Protein AF-A0A9X1LSB3-F1 (afdb_monomer_lite)

Sequence (267 aa):
MKSGWNFDRLSVTSSRVDMPAPVASDYIDAPNDLVRGLRAWALLVQFGVGHPWRAEPLEAGISSEDAYEDANGCALVILDGFDRLANDSRVIGHLVAFLCDMEIEGAPGQWTVAAAAAKWPLEDRERWTATPCPECDCKTVRIKPPRGVKSPARFRCTTCDWERSDRDDSGLWAEIFADEVHARDIPLGDKDRTTAHDPRWMTLADAAKLAGVTGSRVHGWADQGSVRRSAEGRYWREDVQARAGALGVDRLLAAMDTEGAAVDAAA

pLDDT: mean 75.22, std 15.86, range [30.41, 95.62]

Organism: NCBI:txid2830666

Structure (mmCIF, N/CA/C/O backbone):
data_AF-A0A9X1LSB3-F1
#
_entry.id   AF-A0A9X1LSB3-F1
#
loop_
_atom_site.group_PDB
_atom_site.id
_atom_site.type_symbol
_atom_site.label_atom_id
_atom_site.label_alt_id
_atom_site.label_comp_id
_atom_site.label_asym_id
_atom_site.label_entity_id
_atom_site.label_seq_id
_atom_site.pdbx_PDB_ins_code
_atom_site.Cartn_x
_atom_site.Cartn_y
_atom_site.Cartn_z
_atom_site.occupancy
_atom_site.B_iso_or_equiv
_atom_site.auth_seq_id
_atom_site.auth_comp_id
_atom_site.auth_asym_id
_atom_site.auth_atom_id
_atom_site.pdbx_PDB_model_num
ATOM 1 N N . MET A 1 1 ? 25.347 16.285 -2.520 1.00 30.41 1 MET A N 1
ATOM 2 C CA . MET A 1 1 ? 24.438 17.385 -2.907 1.00 30.41 1 MET A CA 1
ATOM 3 C C . MET A 1 1 ? 23.056 16.790 -3.122 1.00 30.41 1 MET A C 1
ATOM 5 O O . MET A 1 1 ? 22.914 15.960 -4.004 1.00 30.41 1 MET A O 1
ATOM 9 N N . LYS A 1 2 ? 22.080 17.119 -2.267 1.00 31.30 2 LYS A N 1
ATOM 10 C CA . LYS A 1 2 ? 20.683 16.683 -2.419 1.00 31.30 2 LYS A CA 1
ATOM 11 C C . LYS A 1 2 ? 19.993 17.658 -3.374 1.00 31.30 2 LYS A C 1
ATOM 13 O O . LYS A 1 2 ? 19.752 18.795 -2.980 1.00 31.30 2 LYS A O 1
ATOM 18 N N . SER A 1 3 ? 19.720 17.260 -4.614 1.00 33.09 3 SER A N 1
ATOM 19 C CA . SER A 1 3 ? 18.882 18.061 -5.512 1.00 33.09 3 SER A CA 1
ATOM 20 C C . SER A 1 3 ? 17.418 17.872 -5.113 1.00 33.09 3 SER A C 1
ATOM 22 O O . SER A 1 3 ? 16.727 16.989 -5.611 1.00 33.09 3 SER A O 1
ATOM 24 N N . GLY A 1 4 ? 16.976 18.669 -4.141 1.00 31.92 4 GLY A N 1
ATOM 25 C CA . GLY A 1 4 ? 15.585 18.750 -3.708 1.00 31.92 4 GLY A CA 1
ATOM 26 C C . GLY A 1 4 ? 14.739 19.539 -4.701 1.00 31.92 4 GLY A C 1
ATOM 27 O O . GLY A 1 4 ? 14.325 20.653 -4.394 1.00 31.92 4 GLY A O 1
ATOM 28 N N . TRP A 1 5 ? 14.489 18.975 -5.880 1.00 33.09 5 TRP A N 1
ATOM 29 C CA . TRP A 1 5 ? 13.453 19.497 -6.763 1.00 33.09 5 TRP A CA 1
ATOM 30 C C . TRP A 1 5 ? 12.121 18.879 -6.348 1.00 33.09 5 TRP A C 1
ATOM 32 O O . TRP A 1 5 ? 11.850 17.711 -6.602 1.00 33.09 5 TRP A O 1
ATOM 42 N N . ASN A 1 6 ? 11.329 19.659 -5.618 1.00 36.00 6 ASN A N 1
ATOM 43 C CA . ASN A 1 6 ? 9.981 19.293 -5.210 1.00 36.00 6 ASN A CA 1
ATOM 44 C C . ASN A 1 6 ? 9.005 19.824 -6.274 1.00 36.00 6 ASN A C 1
ATOM 46 O O . ASN A 1 6 ? 8.549 20.965 -6.182 1.00 36.00 6 ASN A O 1
ATOM 50 N N . PHE A 1 7 ? 8.774 19.034 -7.328 1.00 38.81 7 PHE A N 1
ATOM 51 C CA . PHE A 1 7 ? 7.903 19.395 -8.457 1.00 38.81 7 PHE A CA 1
ATOM 52 C C . PHE A 1 7 ? 6.404 19.384 -8.092 1.00 38.81 7 PHE A C 1
ATOM 54 O O . PHE A 1 7 ? 5.612 20.024 -8.779 1.00 38.81 7 PHE A O 1
ATOM 61 N N . ASP A 1 8 ? 6.035 18.806 -6.939 1.00 42.66 8 ASP A N 1
ATOM 62 C CA . ASP A 1 8 ? 4.661 18.646 -6.423 1.00 42.66 8 ASP A CA 1
ATOM 63 C C . ASP A 1 8 ? 3.861 19.959 -6.247 1.00 42.66 8 ASP A C 1
ATOM 65 O O . ASP A 1 8 ? 2.664 19.935 -5.961 1.00 42.66 8 ASP A O 1
ATOM 69 N N . ARG A 1 9 ? 4.500 21.129 -6.374 1.00 39.66 9 ARG A N 1
ATOM 70 C CA . ARG A 1 9 ? 3.854 22.451 -6.244 1.00 39.66 9 ARG A CA 1
ATOM 71 C C . ARG A 1 9 ? 3.744 23.231 -7.548 1.00 39.66 9 ARG A C 1
ATOM 73 O O . ARG A 1 9 ? 3.211 24.340 -7.539 1.00 39.66 9 ARG A O 1
ATOM 80 N N . LEU A 1 10 ? 4.233 22.685 -8.656 1.00 37.06 10 LEU A N 1
ATOM 81 C CA . LEU A 1 10 ? 4.142 23.330 -9.958 1.00 37.06 10 LEU A CA 1
ATOM 82 C C . LEU A 1 10 ? 2.886 22.840 -10.679 1.00 37.06 10 LEU A C 1
ATOM 84 O O . LEU A 1 10 ? 2.935 21.991 -11.562 1.00 37.06 10 LEU A O 1
ATOM 88 N N . SER A 1 11 ? 1.733 23.405 -10.315 1.00 42.19 11 SER A N 1
ATOM 89 C CA . SER A 1 11 ? 0.583 23.382 -11.218 1.00 42.19 11 SER A CA 1
ATOM 90 C C . SER A 1 11 ? 0.894 24.313 -12.388 1.00 42.19 11 SER A C 1
ATOM 92 O O . SER A 1 11 ? 1.073 25.517 -12.177 1.00 42.19 11 SER A O 1
ATOM 94 N N . VAL A 1 12 ? 0.952 23.795 -13.613 1.00 43.38 12 VAL A N 1
ATOM 95 C CA . VAL A 1 12 ? 1.054 24.649 -14.802 1.00 43.38 12 VAL A CA 1
ATOM 96 C C . VAL A 1 12 ? -0.314 25.292 -15.027 1.00 43.38 12 VAL A C 1
ATOM 98 O O . VAL A 1 12 ? -1.206 24.713 -15.641 1.00 43.38 12 VAL A O 1
ATOM 101 N N . THR A 1 13 ? -0.511 26.484 -14.466 1.00 39.69 13 THR A N 1
ATOM 102 C CA . THR A 1 13 ? -1.707 27.293 -14.696 1.00 39.69 13 THR A CA 1
ATOM 103 C C . THR A 1 13 ? -1.549 28.061 -16.004 1.00 39.69 13 THR A C 1
ATOM 105 O O . THR A 1 13 ? -0.711 28.948 -16.146 1.00 39.69 13 THR A O 1
ATOM 108 N N . SER A 1 14 ? -2.365 27.704 -16.991 1.00 46.97 14 SER A N 1
ATOM 109 C CA . SER A 1 14 ? -2.485 28.410 -18.266 1.00 46.97 14 SER A CA 1
ATOM 110 C C . SER A 1 14 ? -3.821 29.141 -18.310 1.00 46.97 14 SER A C 1
ATOM 112 O O . SER A 1 14 ? -4.855 28.567 -17.986 1.00 46.97 14 SER A O 1
ATOM 114 N N . SER A 1 15 ? -3.816 30.402 -18.737 1.00 43.28 15 SER A N 1
ATOM 115 C CA . SER A 1 15 ? -5.014 31.232 -18.917 1.00 43.28 15 SER A CA 1
ATOM 116 C C . SER A 1 15 ? -5.676 31.077 -20.298 1.00 43.28 15 SER A C 1
ATOM 118 O O . SER A 1 15 ? -6.545 31.874 -20.652 1.00 43.28 15 SER A O 1
ATOM 120 N N . ARG A 1 16 ? -5.270 30.086 -21.107 1.00 39.06 16 ARG A N 1
ATOM 121 C CA . ARG A 1 16 ? -5.816 29.846 -22.456 1.00 39.06 16 ARG A CA 1
ATOM 122 C C . ARG A 1 16 ? -6.899 28.764 -22.444 1.00 39.06 16 ARG A C 1
ATOM 124 O O . ARG A 1 16 ? -6.675 27.686 -21.909 1.00 39.06 16 ARG A O 1
ATOM 131 N N . VAL A 1 17 ? -8.028 29.064 -23.092 1.00 43.38 17 VAL A N 1
ATOM 132 C CA . VAL A 1 17 ? -9.240 28.221 -23.174 1.00 43.38 17 VAL A CA 1
ATOM 133 C C . VAL A 1 17 ? -9.006 26.900 -23.927 1.00 43.38 17 VAL A C 1
ATOM 135 O O . VAL A 1 17 ? -9.681 25.921 -23.635 1.00 43.38 17 VAL A O 1
ATOM 138 N N . ASP A 1 18 ? -8.010 26.843 -24.817 1.00 43.00 18 ASP A N 1
ATOM 139 C CA . ASP A 1 18 ? -7.717 25.661 -25.648 1.00 43.00 18 ASP A CA 1
ATOM 140 C C . ASP A 1 18 ? -6.665 24.706 -25.049 1.00 43.00 18 ASP A C 1
ATOM 142 O O . ASP A 1 18 ? -6.210 23.784 -25.724 1.00 43.00 18 ASP A O 1
ATOM 146 N N . MET A 1 19 ? -6.222 24.926 -23.806 1.00 41.72 19 MET A N 1
ATOM 147 C CA . MET A 1 19 ? -5.258 24.034 -23.149 1.00 41.72 19 MET A CA 1
ATOM 148 C C . MET A 1 19 ? -5.973 23.003 -22.265 1.00 41.72 19 MET A C 1
ATOM 150 O O . MET A 1 19 ? -6.951 23.353 -21.599 1.00 41.72 19 MET A O 1
ATOM 154 N N . PRO A 1 20 ? -5.489 21.744 -22.221 1.00 46.34 20 PRO A N 1
ATOM 155 C CA . PRO A 1 20 ? -6.041 20.729 -21.331 1.00 46.34 20 PRO A CA 1
ATOM 156 C C . PRO A 1 20 ? -5.971 21.199 -19.872 1.00 46.34 20 PRO A C 1
ATOM 158 O O . PRO A 1 20 ? -5.086 21.974 -19.497 1.00 46.34 20 PRO A O 1
ATOM 161 N N . ALA A 1 21 ? -6.931 20.749 -19.057 1.00 40.75 21 ALA A N 1
ATOM 162 C CA . ALA A 1 21 ? -7.019 21.100 -17.641 1.00 40.75 21 ALA A CA 1
ATOM 163 C C . ALA A 1 21 ? -5.667 20.880 -16.933 1.00 40.75 21 ALA A C 1
ATOM 165 O O . ALA A 1 21 ? -4.956 19.946 -17.300 1.00 40.75 21 ALA A O 1
ATOM 166 N N . PRO A 1 22 ? -5.298 21.707 -15.935 1.00 49.56 22 PRO A N 1
ATOM 167 C CA . PRO A 1 22 ? -4.019 21.581 -15.244 1.00 49.56 22 PRO A CA 1
ATOM 168 C C . PRO A 1 22 ? -3.879 20.174 -14.654 1.00 49.56 22 PRO A C 1
ATOM 170 O O . PRO A 1 22 ? -4.568 19.812 -13.701 1.00 49.56 22 PRO A O 1
ATOM 173 N N . VAL A 1 23 ? -2.995 19.380 -15.254 1.00 50.25 23 VAL A N 1
ATOM 174 C CA . VAL A 1 23 ? -2.646 18.038 -14.794 1.00 50.25 23 VAL A CA 1
ATOM 175 C C . VAL A 1 23 ? -1.405 18.161 -13.913 1.00 50.25 23 VAL A C 1
ATOM 177 O O . VAL A 1 23 ? -0.523 18.972 -14.202 1.00 50.25 23 VAL A O 1
ATOM 180 N N . ALA A 1 24 ? -1.329 17.395 -12.821 1.00 52.94 24 ALA A N 1
ATOM 181 C CA . ALA A 1 24 ? -0.089 17.317 -12.049 1.00 52.94 24 ALA A CA 1
ATOM 182 C C . ALA A 1 24 ? 1.057 16.869 -12.975 1.00 52.94 24 ALA A C 1
ATOM 184 O O . ALA A 1 24 ? 0.861 15.951 -13.774 1.00 52.94 24 ALA A O 1
ATOM 185 N N . SER A 1 25 ? 2.222 17.520 -12.874 1.00 55.47 25 SER A N 1
ATOM 186 C CA . SER A 1 25 ? 3.394 17.278 -13.736 1.00 55.47 25 SER A CA 1
ATOM 187 C C . SER A 1 25 ? 3.762 15.799 -13.836 1.00 55.47 25 SER A C 1
ATOM 189 O O . SER A 1 25 ? 4.104 15.314 -14.904 1.00 55.47 25 SER A O 1
ATOM 191 N N . ASP A 1 26 ? 3.574 15.056 -12.752 1.00 51.25 26 ASP A N 1
ATOM 192 C CA . ASP A 1 26 ? 3.906 13.636 -12.678 1.00 51.25 26 ASP A CA 1
ATOM 193 C C . ASP A 1 26 ? 3.080 12.768 -13.649 1.00 51.25 26 ASP A C 1
ATOM 195 O O . ASP A 1 26 ? 3.565 11.751 -14.137 1.00 51.25 26 ASP A O 1
ATOM 199 N N . TYR A 1 27 ? 1.848 13.166 -13.986 1.00 53.84 27 TYR A N 1
ATOM 200 C CA . TYR A 1 27 ? 1.059 12.468 -15.012 1.00 53.84 27 TYR A CA 1
ATOM 201 C C . TYR A 1 27 ? 1.522 12.797 -16.435 1.00 53.84 27 TYR A C 1
ATOM 203 O O . TYR A 1 27 ? 1.243 12.029 -17.353 1.00 53.84 27 TYR A O 1
ATOM 211 N N . ILE A 1 28 ? 2.210 13.926 -16.622 1.00 61.19 28 ILE A N 1
ATOM 212 C CA . ILE A 1 28 ? 2.826 14.309 -17.899 1.00 61.19 28 ILE A CA 1
ATOM 213 C C . ILE A 1 28 ? 4.088 13.466 -18.131 1.00 61.19 28 ILE A C 1
ATOM 215 O O . ILE A 1 28 ? 4.360 13.078 -19.265 1.00 61.19 28 ILE A O 1
ATOM 219 N N . ASP A 1 29 ? 4.799 13.115 -17.058 1.00 67.50 29 ASP A N 1
ATOM 220 C CA . ASP A 1 29 ? 6.021 12.307 -17.118 1.00 67.50 29 ASP A CA 1
ATOM 221 C C . ASP A 1 29 ? 5.754 10.790 -17.131 1.00 67.50 29 ASP A C 1
ATOM 223 O O . ASP A 1 29 ? 6.588 10.022 -17.611 1.00 67.50 29 ASP A O 1
ATOM 227 N N . ALA A 1 30 ? 4.576 10.333 -16.692 1.00 67.19 30 ALA A N 1
ATOM 228 C CA . ALA A 1 30 ? 4.241 8.905 -16.646 1.00 67.19 30 ALA A CA 1
ATOM 229 C C . ALA A 1 30 ? 4.364 8.171 -18.005 1.00 67.19 30 ALA A C 1
ATOM 231 O O . ALA A 1 30 ? 4.930 7.076 -18.033 1.00 67.19 30 ALA A O 1
ATOM 232 N N . PRO A 1 31 ? 3.910 8.724 -19.150 1.00 70.81 31 PRO A N 1
ATOM 233 C CA . PRO A 1 31 ? 4.149 8.110 -20.459 1.00 70.81 31 PRO A CA 1
ATOM 234 C C . PRO A 1 31 ? 5.639 8.006 -20.806 1.00 70.81 31 PRO A C 1
ATOM 236 O O . PRO A 1 31 ? 6.075 6.995 -21.353 1.00 70.81 31 PRO A O 1
ATOM 239 N N . ASN A 1 32 ? 6.429 9.023 -20.453 1.00 80.00 32 ASN A N 1
ATOM 240 C CA . ASN A 1 32 ? 7.872 9.025 -20.666 1.00 80.00 32 ASN A CA 1
ATOM 241 C C . ASN A 1 32 ? 8.560 7.927 -19.839 1.00 80.00 32 ASN A C 1
ATOM 243 O O . ASN A 1 32 ? 9.377 7.177 -20.372 1.00 80.00 32 ASN A O 1
ATOM 247 N N . ASP A 1 33 ? 8.179 7.771 -18.572 1.00 76.00 33 ASP A N 1
ATOM 248 C CA . ASP A 1 33 ? 8.704 6.717 -17.702 1.00 76.00 33 ASP A CA 1
ATOM 249 C C . ASP A 1 33 ? 8.314 5.311 -18.178 1.00 76.00 33 ASP A C 1
ATOM 251 O O . ASP A 1 33 ? 9.149 4.401 -18.154 1.00 76.00 33 ASP A O 1
ATOM 255 N N . LEU A 1 34 ? 7.085 5.129 -18.675 1.00 77.38 34 LEU A N 1
ATOM 256 C CA . LEU A 1 34 ? 6.635 3.860 -19.256 1.00 77.38 34 LEU A CA 1
ATOM 257 C C . LEU A 1 34 ? 7.461 3.476 -20.485 1.00 77.38 34 LEU A C 1
ATOM 259 O O . LEU A 1 34 ? 7.970 2.356 -20.551 1.00 77.38 34 LEU A O 1
ATOM 263 N N . VAL A 1 35 ? 7.636 4.394 -21.441 1.00 84.88 35 VAL A N 1
ATOM 264 C CA . VAL A 1 35 ? 8.435 4.115 -22.643 1.00 84.88 35 VAL A CA 1
ATOM 265 C C . VAL A 1 35 ? 9.899 3.894 -22.286 1.00 84.88 35 VAL A C 1
ATOM 267 O O . VAL A 1 35 ? 10.522 2.959 -22.782 1.00 84.88 35 VAL A O 1
ATOM 270 N N . ARG A 1 36 ? 10.447 4.678 -21.358 1.00 82.81 36 ARG A N 1
ATOM 271 C CA . ARG A 1 36 ? 11.810 4.483 -20.857 1.00 82.81 36 ARG A CA 1
ATOM 272 C C . ARG A 1 36 ? 11.989 3.113 -20.194 1.00 82.81 36 ARG A C 1
ATOM 274 O O . ARG A 1 36 ? 13.022 2.476 -20.392 1.00 82.81 36 ARG A O 1
ATOM 281 N N . GLY A 1 37 ? 10.987 2.640 -19.452 1.00 81.62 37 GLY A N 1
ATOM 282 C CA . GLY A 1 37 ? 10.939 1.287 -18.894 1.00 81.62 37 GLY A CA 1
ATOM 283 C C . GLY A 1 37 ? 10.919 0.208 -19.978 1.00 81.62 37 GLY A C 1
ATOM 284 O O . GLY A 1 37 ? 11.753 -0.698 -19.953 1.00 81.62 37 GLY A O 1
ATOM 285 N N . LEU A 1 38 ? 10.037 0.342 -20.975 1.00 87.25 38 LEU A N 1
ATOM 286 C CA . LEU A 1 38 ? 9.957 -0.579 -22.115 1.00 87.25 38 LEU A CA 1
ATOM 287 C C . LEU A 1 38 ? 11.265 -0.625 -22.913 1.00 87.25 38 LEU A C 1
ATOM 289 O O . LEU A 1 38 ? 11.742 -1.713 -23.233 1.00 87.25 38 LEU A O 1
ATOM 293 N N . ARG A 1 39 ? 11.889 0.529 -23.174 1.00 88.69 39 ARG A N 1
ATOM 294 C CA . ARG A 1 39 ? 13.206 0.616 -23.818 1.00 88.69 39 ARG A CA 1
ATOM 295 C C . ARG A 1 39 ? 14.269 -0.098 -22.989 1.00 88.69 39 ARG A C 1
ATOM 297 O O . ARG A 1 39 ? 15.014 -0.908 -23.529 1.00 88.69 39 ARG A O 1
ATOM 304 N N . ALA A 1 40 ? 14.328 0.148 -21.679 1.00 83.75 40 ALA A N 1
ATOM 305 C CA . ALA A 1 40 ? 15.290 -0.518 -20.800 1.00 83.75 40 ALA A CA 1
ATOM 306 C C . ALA A 1 40 ? 15.129 -2.049 -20.830 1.00 83.75 40 ALA A C 1
ATOM 308 O O . ALA A 1 40 ? 16.120 -2.778 -20.886 1.00 83.75 40 ALA A O 1
ATOM 309 N N . TRP A 1 41 ? 13.887 -2.540 -20.844 1.00 87.00 41 TRP A N 1
ATOM 310 C CA . TRP A 1 41 ? 13.582 -3.968 -20.938 1.00 87.00 41 TRP A CA 1
ATOM 311 C C . TRP A 1 41 ? 13.953 -4.551 -22.301 1.00 87.00 41 TRP A C 1
ATOM 313 O O . TRP A 1 41 ? 14.585 -5.603 -22.354 1.00 87.00 41 TRP A O 1
ATOM 323 N N . ALA A 1 42 ? 13.624 -3.865 -23.396 1.00 89.75 42 ALA A N 1
ATOM 324 C CA . ALA A 1 42 ? 14.001 -4.286 -24.743 1.00 89.75 42 ALA A CA 1
ATOM 325 C C . ALA A 1 42 ? 15.529 -4.376 -24.898 1.00 89.75 42 ALA A C 1
ATOM 327 O O . ALA A 1 42 ? 16.043 -5.376 -25.396 1.00 89.75 42 ALA A O 1
ATOM 328 N N . LEU A 1 43 ? 16.266 -3.386 -24.381 1.00 88.12 43 LEU A N 1
ATOM 329 C CA . LEU A 1 43 ? 17.731 -3.394 -24.359 1.00 88.12 43 LEU A CA 1
ATOM 330 C C . LEU A 1 43 ? 18.280 -4.560 -23.527 1.00 88.12 43 LEU A C 1
ATOM 332 O O . LEU A 1 43 ? 19.215 -5.233 -23.960 1.00 88.12 43 LEU A O 1
ATOM 336 N N . LEU A 1 44 ? 17.683 -4.853 -22.368 1.00 86.25 44 LEU A N 1
ATOM 337 C CA . LEU A 1 44 ? 18.060 -6.011 -21.554 1.00 86.25 44 LEU A CA 1
ATOM 338 C C . LEU A 1 44 ? 17.811 -7.336 -22.293 1.00 86.25 44 LEU A C 1
ATOM 340 O O . LEU A 1 44 ? 18.657 -8.228 -22.248 1.00 86.25 44 LEU A O 1
ATOM 344 N N . VAL A 1 45 ? 16.679 -7.477 -22.983 1.00 87.88 45 VAL A N 1
ATOM 345 C CA . VAL A 1 45 ? 16.350 -8.674 -23.777 1.00 87.88 45 VAL A CA 1
ATOM 346 C C . VAL A 1 45 ? 17.353 -8.859 -24.917 1.00 87.88 45 VAL A C 1
ATOM 348 O O . VAL A 1 45 ? 17.873 -9.960 -25.123 1.00 87.88 45 VAL A O 1
ATOM 351 N N . GLN A 1 46 ? 17.661 -7.775 -25.627 1.00 87.81 46 GLN A N 1
ATOM 352 C CA . GLN A 1 46 ? 18.514 -7.796 -26.809 1.00 87.81 46 GLN A CA 1
ATOM 353 C C . GLN A 1 46 ? 19.999 -7.982 -26.461 1.00 87.81 46 GLN A C 1
ATOM 355 O O . GLN A 1 46 ? 20.687 -8.780 -27.098 1.00 87.81 46 GLN A O 1
ATOM 360 N N . PHE A 1 47 ? 20.493 -7.287 -25.433 1.00 86.19 47 PHE A N 1
ATOM 361 C CA . PHE A 1 47 ? 21.924 -7.205 -25.111 1.00 86.19 47 PHE A CA 1
ATOM 362 C C . PHE A 1 47 ? 22.326 -7.943 -23.823 1.00 86.19 47 PHE A C 1
ATOM 364 O O . PHE A 1 47 ? 23.510 -8.204 -23.606 1.00 86.19 47 PHE A O 1
ATOM 371 N N . GLY A 1 48 ? 21.365 -8.353 -22.993 1.00 83.25 48 GLY A N 1
ATOM 372 C CA . GLY A 1 48 ? 21.592 -9.109 -21.760 1.00 83.25 48 GLY A CA 1
ATOM 373 C C . GLY A 1 48 ? 21.940 -8.256 -20.533 1.00 83.25 48 GLY A C 1
ATOM 374 O O . GLY A 1 48 ? 22.043 -7.035 -20.585 1.00 83.25 48 GLY A O 1
ATOM 375 N N . VAL A 1 49 ? 22.147 -8.943 -19.404 1.00 76.25 49 VAL A N 1
ATOM 376 C CA . VAL A 1 49 ? 22.285 -8.395 -18.033 1.00 76.25 49 VAL A CA 1
ATOM 377 C C . VAL A 1 49 ? 23.441 -7.393 -17.840 1.00 76.25 49 VAL A C 1
ATOM 379 O O . VAL A 1 49 ? 23.451 -6.637 -16.875 1.00 76.25 49 VAL A O 1
ATOM 382 N N . GLY A 1 50 ? 24.411 -7.354 -18.756 1.00 73.31 50 GLY A N 1
ATOM 383 C CA . GLY A 1 50 ? 25.521 -6.394 -18.715 1.00 73.31 50 GLY A CA 1
ATOM 384 C C . GLY A 1 50 ? 25.190 -5.012 -19.286 1.00 73.31 50 GLY A C 1
ATOM 385 O O . GLY A 1 50 ? 26.020 -4.108 -19.186 1.00 73.31 50 GLY A O 1
ATOM 386 N N . HIS A 1 51 ? 24.019 -4.838 -19.904 1.00 75.50 51 HIS A N 1
ATOM 387 C CA . HIS A 1 51 ? 23.616 -3.555 -20.463 1.00 75.50 51 HIS A CA 1
ATOM 388 C C . HIS A 1 51 ? 23.158 -2.604 -19.343 1.00 75.50 51 HIS A C 1
ATOM 390 O O . HIS A 1 51 ? 22.348 -3.000 -18.503 1.00 75.50 51 HIS A O 1
ATOM 396 N N . PRO A 1 52 ? 23.633 -1.345 -19.304 1.00 68.12 52 PRO A N 1
ATOM 397 C CA . PRO A 1 52 ? 23.173 -0.390 -18.307 1.00 68.12 52 PRO A CA 1
ATOM 398 C C . PRO A 1 52 ? 21.666 -0.144 -18.445 1.00 68.12 52 PRO A C 1
ATOM 400 O O . PRO A 1 52 ? 21.147 -0.001 -19.550 1.00 68.12 52 PRO A O 1
ATOM 403 N N . TRP A 1 53 ? 20.978 0.006 -17.314 1.00 68.88 53 TRP A N 1
ATOM 404 C CA . TRP A 1 53 ? 19.544 0.328 -17.242 1.00 68.88 53 TRP A CA 1
ATOM 405 C C . TRP A 1 53 ? 19.164 1.696 -17.833 1.00 68.88 53 TRP A C 1
ATOM 407 O O . TRP A 1 53 ? 17.989 2.055 -17.887 1.00 68.88 53 TRP A O 1
ATOM 417 N N . ARG A 1 54 ? 20.149 2.480 -18.286 1.00 69.69 54 ARG A N 1
ATOM 418 C CA . ARG A 1 54 ? 19.935 3.802 -18.869 1.00 69.69 54 ARG A CA 1
ATOM 419 C C . ARG A 1 54 ? 19.358 3.678 -20.273 1.00 69.69 54 ARG A C 1
ATOM 421 O O . ARG A 1 54 ? 20.098 3.596 -21.247 1.00 69.69 54 ARG A O 1
ATOM 428 N N . ALA A 1 55 ? 18.035 3.721 -20.348 1.00 78.00 55 ALA A N 1
ATOM 429 C CA . ALA A 1 55 ? 17.337 4.089 -21.566 1.00 78.00 55 ALA A CA 1
ATOM 430 C C . ALA A 1 55 ? 17.132 5.608 -21.598 1.00 78.00 55 ALA A C 1
ATOM 432 O O . ALA A 1 55 ? 16.828 6.227 -20.567 1.00 78.00 55 ALA A O 1
ATOM 433 N N . GLU A 1 56 ? 17.313 6.190 -22.779 1.00 81.56 56 GLU A N 1
ATOM 434 C CA . GLU A 1 56 ? 16.992 7.592 -23.028 1.00 81.56 56 GLU A CA 1
ATOM 435 C C . GLU A 1 56 ? 15.475 7.809 -22.897 1.00 81.56 56 GLU A C 1
ATOM 437 O O . GLU A 1 56 ? 14.696 6.908 -23.244 1.00 81.56 56 GLU A O 1
ATOM 442 N N . PRO A 1 57 ? 15.037 8.971 -22.389 1.00 80.00 57 PRO A N 1
ATOM 443 C CA . PRO A 1 57 ? 13.627 9.340 -22.366 1.00 80.00 57 PRO A CA 1
ATOM 444 C C . PRO A 1 57 ? 13.081 9.575 -23.785 1.00 80.00 57 PRO A C 1
ATOM 446 O O . PRO A 1 57 ? 13.824 9.627 -24.771 1.00 80.00 57 PRO A O 1
ATOM 449 N N . LEU A 1 58 ? 11.762 9.719 -23.888 1.00 83.56 58 LEU A N 1
ATOM 450 C CA . LEU A 1 58 ? 11.111 10.261 -25.075 1.00 83.56 58 LEU A CA 1
ATOM 451 C C . LEU A 1 58 ? 11.651 11.663 -25.388 1.00 83.56 58 LEU A C 1
ATOM 453 O O . LEU A 1 58 ? 11.952 12.449 -24.486 1.00 83.56 58 LEU A O 1
ATOM 457 N N . GLU A 1 59 ? 11.763 11.980 -26.676 1.00 85.56 59 GLU A N 1
ATOM 458 C CA . GLU A 1 59 ? 12.174 13.311 -27.111 1.00 85.56 59 GLU A CA 1
ATOM 459 C C . GLU A 1 59 ? 11.103 14.350 -26.746 1.00 85.56 59 GLU A C 1
ATOM 461 O O . GLU A 1 59 ? 9.898 14.111 -26.865 1.00 85.56 59 GLU A O 1
ATOM 466 N N . ALA A 1 60 ? 11.535 15.525 -26.286 1.00 80.88 60 ALA A N 1
ATOM 467 C CA . ALA A 1 60 ? 10.614 16.597 -25.940 1.00 80.88 60 ALA A CA 1
ATOM 468 C C . ALA A 1 60 ? 9.849 17.071 -27.188 1.00 80.88 60 ALA A C 1
ATOM 470 O O . ALA A 1 60 ? 10.451 17.523 -28.157 1.00 80.88 60 ALA A O 1
ATOM 471 N N . GLY A 1 61 ? 8.515 17.010 -27.141 1.00 82.56 61 GLY A N 1
ATOM 472 C CA . GLY A 1 61 ? 7.663 17.376 -28.276 1.00 82.56 61 GLY A CA 1
ATOM 473 C C . GLY A 1 61 ? 7.469 16.266 -29.312 1.00 82.56 61 GLY A C 1
ATOM 474 O O . GLY A 1 61 ? 6.940 16.555 -30.384 1.00 82.56 61 GLY A O 1
ATOM 475 N N . ILE A 1 62 ? 7.860 15.024 -28.998 1.00 86.25 62 ILE A N 1
ATOM 476 C CA . ILE A 1 62 ? 7.558 13.860 -29.836 1.00 86.25 62 ILE A CA 1
ATOM 477 C C . ILE A 1 62 ? 6.051 13.750 -30.107 1.00 86.25 62 ILE A C 1
ATOM 479 O O . ILE A 1 62 ? 5.220 14.043 -29.239 1.00 86.25 62 ILE A O 1
ATOM 483 N N . SER A 1 63 ? 5.690 13.335 -31.322 1.00 86.44 63 SER A N 1
ATOM 484 C CA . SER A 1 63 ? 4.291 13.101 -31.661 1.00 86.44 63 SER A CA 1
ATOM 485 C C . SER A 1 63 ? 3.756 11.860 -30.934 1.00 86.44 63 SER A C 1
ATOM 487 O O . SER A 1 63 ? 4.507 10.961 -30.551 1.00 86.44 63 SER A O 1
ATOM 489 N N . SER A 1 64 ? 2.438 11.785 -30.736 1.00 80.00 64 SER A N 1
ATOM 490 C CA . SER A 1 64 ? 1.820 10.595 -30.133 1.00 80.00 64 SER A CA 1
ATOM 491 C C . SER A 1 64 ? 1.986 9.340 -30.996 1.00 80.00 64 SER A C 1
ATOM 493 O O . SER A 1 64 ? 2.017 8.242 -30.450 1.00 80.00 64 SER A O 1
ATOM 495 N N . GLU A 1 65 ? 2.088 9.503 -32.317 1.00 86.31 65 GLU A N 1
ATOM 496 C CA . GLU A 1 65 ? 2.314 8.410 -33.266 1.00 86.31 65 GLU A CA 1
ATOM 497 C C . GLU A 1 65 ? 3.733 7.856 -33.119 1.00 86.31 65 GLU A C 1
ATOM 499 O O . GLU A 1 65 ? 3.889 6.671 -32.845 1.00 86.31 65 GLU A O 1
ATOM 504 N N . ASP A 1 66 ? 4.752 8.718 -33.145 1.00 88.12 66 ASP A N 1
ATOM 505 C CA . ASP A 1 66 ? 6.151 8.297 -32.984 1.00 88.12 66 ASP A CA 1
ATOM 506 C C . ASP A 1 66 ? 6.403 7.681 -31.596 1.00 88.12 66 ASP A C 1
ATOM 508 O O . ASP A 1 66 ? 7.101 6.676 -31.460 1.00 88.12 66 ASP A O 1
ATOM 512 N N . ALA A 1 67 ? 5.799 8.251 -30.545 1.00 84.81 67 ALA A N 1
ATOM 513 C CA . ALA A 1 67 ? 5.882 7.690 -29.197 1.00 84.81 67 ALA A CA 1
ATOM 514 C C . ALA A 1 67 ? 5.230 6.299 -29.113 1.00 84.81 67 ALA A C 1
ATOM 516 O O . ALA A 1 67 ? 5.733 5.421 -28.408 1.00 84.81 67 ALA A O 1
ATOM 517 N N . TYR A 1 68 ? 4.121 6.086 -29.832 1.00 86.38 68 TYR A N 1
ATOM 518 C CA . TYR A 1 68 ? 3.489 4.775 -29.942 1.00 86.38 68 TYR A CA 1
ATOM 519 C C . TYR A 1 68 ? 4.367 3.790 -30.719 1.00 86.38 68 TYR A C 1
ATOM 521 O O . TYR A 1 68 ? 4.547 2.666 -30.257 1.00 86.38 68 TYR A O 1
ATOM 529 N N . GLU A 1 69 ? 4.924 4.189 -31.864 1.00 92.69 69 GLU A N 1
ATOM 530 C CA . GLU A 1 69 ? 5.790 3.329 -32.677 1.00 92.69 69 GLU A CA 1
ATOM 531 C C . GLU A 1 69 ? 7.018 2.860 -31.897 1.00 92.69 69 GLU A C 1
ATOM 533 O O . GLU A 1 69 ? 7.354 1.676 -31.923 1.00 92.69 69 GLU A O 1
ATOM 538 N N . ASP A 1 70 ? 7.638 3.759 -31.139 1.00 89.88 70 ASP A N 1
ATOM 539 C CA . ASP A 1 70 ? 8.785 3.445 -30.295 1.00 89.88 70 ASP A CA 1
ATOM 540 C C . ASP A 1 70 ? 8.420 2.499 -29.136 1.00 89.88 70 ASP A C 1
ATOM 542 O O . ASP A 1 70 ? 9.075 1.470 -28.926 1.00 89.88 70 ASP A O 1
ATOM 546 N N . ALA A 1 71 ? 7.318 2.774 -28.430 1.00 88.12 71 ALA A N 1
ATOM 547 C CA . ALA A 1 71 ? 6.812 1.887 -27.383 1.00 88.12 71 ALA A CA 1
ATOM 548 C C . ALA A 1 71 ? 6.466 0.492 -27.933 1.00 88.12 71 ALA A C 1
ATOM 550 O O . ALA A 1 71 ? 6.814 -0.530 -27.332 1.00 88.12 71 ALA A O 1
ATOM 551 N N . ASN A 1 72 ? 5.805 0.443 -29.091 1.00 92.38 72 ASN A N 1
ATOM 552 C CA . ASN A 1 72 ? 5.421 -0.789 -29.765 1.00 92.38 72 ASN A CA 1
ATOM 553 C C . ASN A 1 72 ? 6.650 -1.563 -30.262 1.00 92.38 72 ASN A C 1
ATOM 555 O O . ASN A 1 72 ? 6.718 -2.775 -30.078 1.00 92.38 72 ASN A O 1
ATOM 559 N N . GLY A 1 73 ? 7.657 -0.883 -30.814 1.00 93.56 73 GLY A N 1
ATOM 560 C CA . GLY A 1 73 ? 8.927 -1.492 -31.211 1.00 93.56 73 GLY A CA 1
ATOM 561 C C . GLY A 1 73 ? 9.632 -2.167 -30.034 1.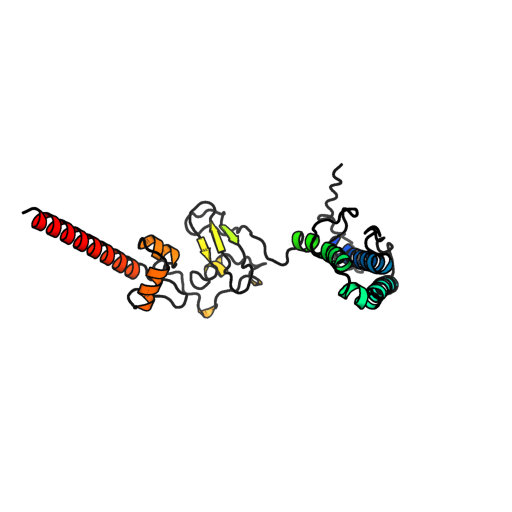00 93.56 73 GLY A C 1
ATOM 562 O O . GLY A 1 73 ? 10.050 -3.322 -30.138 1.00 93.56 73 GLY A O 1
ATOM 563 N N . CYS A 1 74 ? 9.675 -1.500 -28.878 1.00 92.00 74 CYS A N 1
ATOM 564 C CA . CYS A 1 74 ? 10.206 -2.090 -27.649 1.00 92.00 74 CYS A CA 1
ATOM 565 C C . CYS A 1 74 ? 9.398 -3.318 -27.205 1.00 92.00 74 CYS A C 1
ATOM 567 O O . CYS A 1 74 ? 9.976 -4.350 -26.860 1.00 92.00 74 CYS A O 1
ATOM 569 N N . ALA A 1 75 ? 8.065 -3.236 -27.247 1.00 91.44 75 ALA A N 1
ATOM 570 C CA . ALA A 1 75 ? 7.192 -4.354 -26.902 1.00 91.44 75 ALA A CA 1
ATOM 571 C C . ALA A 1 75 ? 7.410 -5.565 -27.824 1.00 91.44 75 ALA A C 1
ATOM 573 O O . ALA A 1 75 ? 7.485 -6.692 -27.338 1.00 91.44 75 ALA A O 1
ATOM 574 N N . LEU A 1 76 ? 7.577 -5.345 -29.131 1.00 95.62 76 LEU A N 1
ATOM 575 C CA . LEU A 1 76 ? 7.856 -6.411 -30.095 1.00 95.62 76 LEU A CA 1
ATOM 576 C C . LEU A 1 76 ? 9.182 -7.121 -29.801 1.00 95.62 76 LEU A C 1
ATOM 578 O O . LEU A 1 76 ? 9.212 -8.346 -29.838 1.00 95.62 76 LEU A O 1
ATOM 582 N N . VAL A 1 77 ? 10.246 -6.394 -29.439 1.00 92.88 77 VAL A N 1
ATOM 583 C CA . VAL A 1 77 ? 11.530 -7.004 -29.032 1.00 92.88 77 VAL A CA 1
ATOM 584 C C . VAL A 1 77 ? 11.359 -7.886 -27.794 1.00 92.88 77 VAL A C 1
ATOM 586 O O . VAL A 1 77 ? 11.897 -8.991 -27.733 1.00 92.88 77 VAL A O 1
ATOM 589 N N . ILE A 1 78 ? 10.596 -7.417 -26.804 1.00 90.00 78 ILE A N 1
ATOM 590 C CA . ILE A 1 78 ? 10.335 -8.175 -25.573 1.00 90.00 78 ILE A CA 1
ATOM 591 C C . ILE A 1 78 ? 9.533 -9.448 -25.879 1.00 90.00 78 ILE A C 1
ATOM 593 O O . ILE A 1 78 ? 9.852 -10.511 -25.347 1.00 90.00 78 ILE A O 1
ATOM 597 N N . LEU A 1 79 ? 8.513 -9.346 -26.736 1.00 93.31 79 LEU A N 1
ATOM 598 C CA . LEU A 1 79 ? 7.671 -10.475 -27.137 1.00 93.31 79 LEU A CA 1
ATOM 599 C C . LEU A 1 79 ? 8.431 -11.494 -27.994 1.00 93.31 79 LEU A C 1
ATOM 601 O O . LEU A 1 79 ? 8.281 -12.691 -27.771 1.00 93.31 79 LEU A O 1
ATOM 605 N N . ASP A 1 80 ? 9.278 -11.047 -28.920 1.00 94.56 80 ASP A N 1
ATOM 606 C CA . ASP A 1 80 ? 10.142 -11.930 -29.718 1.00 94.56 80 ASP A CA 1
ATOM 607 C C . ASP A 1 80 ? 11.157 -12.670 -28.827 1.00 94.56 80 ASP A C 1
ATOM 609 O O . ASP A 1 80 ? 11.429 -13.857 -28.999 1.00 94.56 80 ASP A O 1
ATOM 613 N N . GLY A 1 81 ? 11.648 -12.000 -27.781 1.00 88.69 81 GLY A N 1
ATOM 614 C CA . GLY A 1 81 ? 12.509 -12.593 -26.761 1.00 88.69 81 GLY A CA 1
ATOM 615 C C . GLY A 1 81 ? 11.789 -13.429 -25.698 1.00 88.69 81 GLY A C 1
ATOM 616 O O . GLY A 1 81 ? 12.456 -13.911 -24.777 1.00 88.69 81 GLY A O 1
ATOM 617 N N . PHE A 1 82 ? 10.466 -13.611 -25.777 1.00 88.06 82 PHE A N 1
ATOM 618 C CA . PHE A 1 82 ? 9.670 -14.191 -24.691 1.00 88.06 82 PHE A CA 1
ATOM 619 C C . PHE A 1 82 ? 10.119 -15.602 -24.297 1.00 88.06 82 PHE A C 1
ATOM 621 O O . PHE A 1 82 ? 10.269 -15.882 -23.109 1.00 88.06 82 PHE A O 1
ATOM 628 N N . ASP A 1 83 ? 10.411 -16.472 -25.265 1.00 88.06 83 ASP A N 1
ATOM 629 C CA . ASP A 1 83 ? 10.865 -17.838 -24.975 1.00 88.06 83 ASP A CA 1
ATOM 630 C C . ASP A 1 83 ? 12.194 -17.846 -24.214 1.00 88.06 83 ASP A C 1
ATOM 632 O O . ASP A 1 83 ? 12.398 -18.648 -23.299 1.00 88.06 83 ASP A O 1
ATOM 636 N N . ARG A 1 84 ? 13.099 -16.918 -24.538 1.00 84.00 84 ARG A N 1
ATOM 637 C CA . ARG A 1 84 ? 14.350 -16.746 -23.796 1.00 84.00 84 ARG A CA 1
ATOM 638 C C . ARG A 1 84 ? 14.075 -16.236 -22.388 1.00 84.00 84 ARG A C 1
ATOM 640 O O . ARG A 1 84 ? 14.657 -16.763 -21.448 1.00 84.00 84 ARG A O 1
ATOM 647 N N . LEU A 1 85 ? 13.197 -15.243 -22.242 1.00 84.69 85 LEU A N 1
ATOM 648 C CA . LEU A 1 85 ? 12.807 -14.713 -20.937 1.00 84.69 85 LEU A CA 1
ATOM 649 C C . LEU A 1 85 ? 12.244 -15.820 -20.051 1.00 84.69 85 LEU A C 1
ATOM 651 O O . LEU A 1 85 ? 12.767 -16.047 -18.968 1.00 84.69 85 LEU A O 1
ATOM 655 N N . ALA A 1 86 ? 11.251 -16.561 -20.542 1.00 85.81 86 ALA A N 1
ATOM 656 C CA . ALA A 1 86 ? 10.581 -17.626 -19.805 1.00 85.81 86 ALA A CA 1
ATOM 657 C C . ALA A 1 86 ? 11.543 -18.715 -19.295 1.00 85.81 86 ALA A C 1
ATOM 659 O O . ALA A 1 86 ? 11.276 -19.335 -18.265 1.00 85.81 86 ALA A O 1
ATOM 660 N N . ASN A 1 87 ? 12.662 -18.931 -19.993 1.00 87.88 87 ASN A N 1
ATOM 661 C CA . ASN A 1 87 ? 13.634 -19.977 -19.679 1.00 87.88 87 ASN A CA 1
ATOM 662 C C . ASN A 1 87 ? 14.948 -19.462 -19.054 1.00 87.88 87 ASN A C 1
ATOM 664 O O . ASN A 1 87 ? 15.790 -20.276 -18.672 1.00 87.88 87 ASN A O 1
ATOM 668 N N . ASP A 1 88 ? 15.139 -18.147 -18.907 1.00 86.50 88 ASP A N 1
ATOM 669 C CA . ASP A 1 88 ? 16.330 -17.543 -18.298 1.00 86.50 88 ASP A CA 1
ATOM 670 C C . ASP A 1 88 ? 15.971 -16.840 -16.982 1.00 86.50 88 ASP A C 1
ATOM 672 O O . ASP A 1 88 ? 15.584 -15.668 -16.928 1.00 86.50 88 ASP A O 1
ATOM 676 N N . SER A 1 89 ? 16.142 -17.575 -15.880 1.00 85.44 89 SER A N 1
ATOM 677 C CA . SER A 1 89 ? 15.835 -17.091 -14.531 1.00 85.44 89 SER A CA 1
ATOM 678 C C . SER A 1 89 ? 16.659 -15.873 -14.116 1.00 85.44 89 SER A C 1
ATOM 680 O O . SER A 1 89 ? 16.202 -15.095 -13.277 1.00 85.44 89 SER A O 1
ATOM 682 N N . ARG A 1 90 ? 17.849 -15.666 -14.700 1.00 85.00 90 ARG A N 1
ATOM 683 C CA . ARG A 1 90 ? 18.657 -14.475 -14.419 1.00 85.00 90 ARG A CA 1
ATOM 684 C C . ARG A 1 90 ? 18.030 -13.259 -15.077 1.00 85.00 90 ARG A C 1
ATOM 686 O O . ARG A 1 90 ? 17.840 -12.252 -14.404 1.00 85.00 90 ARG A O 1
ATOM 693 N N . VAL A 1 91 ? 17.664 -13.355 -16.353 1.00 81.38 91 VAL A N 1
ATOM 694 C CA . VAL A 1 91 ? 17.032 -12.233 -17.064 1.00 81.38 91 VAL A CA 1
ATOM 695 C C . VAL A 1 91 ? 15.673 -11.893 -16.447 1.00 81.38 91 VAL A C 1
ATOM 697 O O . VAL A 1 91 ? 15.403 -10.716 -16.215 1.00 81.38 91 VAL A O 1
ATOM 700 N N . ILE A 1 92 ? 14.868 -12.896 -16.069 1.00 83.38 92 ILE A N 1
ATOM 701 C CA . ILE A 1 92 ? 13.635 -12.664 -15.295 1.00 83.38 92 ILE A CA 1
ATOM 702 C C . ILE A 1 92 ? 13.936 -11.961 -13.973 1.00 83.38 92 ILE A C 1
ATOM 704 O O . ILE A 1 92 ? 13.257 -10.994 -13.648 1.00 83.38 92 ILE A O 1
ATOM 708 N N . GLY A 1 93 ? 14.946 -12.402 -13.217 1.00 83.88 93 GLY A N 1
ATOM 709 C CA . GLY A 1 93 ? 15.318 -11.759 -11.954 1.00 83.88 93 GLY A CA 1
ATOM 710 C C . GLY A 1 93 ? 15.638 -10.272 -12.125 1.00 83.88 93 GLY A C 1
ATOM 711 O O . GLY A 1 93 ? 15.177 -9.446 -11.342 1.00 83.88 93 GLY A O 1
ATOM 712 N N . HIS A 1 94 ? 16.346 -9.921 -13.200 1.00 81.56 94 HIS A N 1
ATOM 713 C CA . HIS A 1 94 ? 16.633 -8.528 -13.540 1.00 81.56 94 HIS A CA 1
ATOM 714 C C . HIS A 1 94 ? 15.379 -7.738 -13.943 1.00 81.56 94 HIS A C 1
ATOM 716 O O . HIS A 1 94 ? 15.233 -6.593 -13.528 1.00 81.56 94 HIS A O 1
ATOM 722 N N . LEU A 1 95 ? 14.444 -8.327 -14.691 1.00 80.50 95 LEU A N 1
ATOM 723 C CA . LEU A 1 95 ? 13.166 -7.673 -15.006 1.00 80.50 95 LEU A CA 1
ATOM 724 C C . LEU A 1 95 ? 12.284 -7.488 -13.762 1.00 80.50 95 LEU A C 1
ATOM 726 O O . LEU A 1 95 ? 11.651 -6.448 -13.597 1.00 80.50 95 LEU A O 1
ATOM 730 N N . VAL A 1 96 ? 12.269 -8.471 -12.860 1.00 82.81 96 VAL A N 1
ATOM 731 C CA . VAL A 1 96 ? 11.532 -8.403 -11.591 1.00 82.81 96 VAL A CA 1
ATOM 732 C C . VAL A 1 96 ? 12.076 -7.289 -10.697 1.00 82.81 96 VAL A C 1
ATOM 734 O O . VAL A 1 96 ? 11.279 -6.616 -10.048 1.00 82.81 96 VAL A O 1
ATOM 737 N N . ALA A 1 97 ? 13.385 -7.019 -10.715 1.00 81.81 97 ALA A N 1
ATOM 738 C CA . ALA A 1 97 ? 13.968 -5.885 -9.994 1.00 81.81 97 ALA A CA 1
ATOM 739 C C . ALA A 1 97 ? 13.299 -4.549 -10.380 1.00 81.81 97 ALA A C 1
ATOM 741 O O . ALA A 1 97 ? 12.973 -3.751 -9.510 1.00 81.81 97 ALA A O 1
ATOM 742 N N . PHE A 1 98 ? 12.960 -4.336 -11.658 1.00 75.56 98 PHE A N 1
ATOM 743 C CA . PHE A 1 98 ? 12.230 -3.135 -12.093 1.00 75.56 98 PHE A CA 1
ATOM 744 C C . PHE A 1 98 ? 10.820 -3.017 -11.482 1.00 75.56 98 PHE A C 1
ATOM 746 O O . PHE A 1 98 ? 10.303 -1.916 -11.282 1.00 75.56 98 PHE A O 1
ATOM 753 N N . LEU A 1 99 ? 10.172 -4.148 -11.192 1.00 77.75 99 LEU A N 1
ATOM 754 C CA . LEU A 1 99 ? 8.845 -4.173 -10.576 1.00 77.75 99 LEU A CA 1
ATOM 755 C C . LEU A 1 99 ? 8.919 -4.021 -9.052 1.00 77.75 99 LEU A C 1
ATOM 757 O 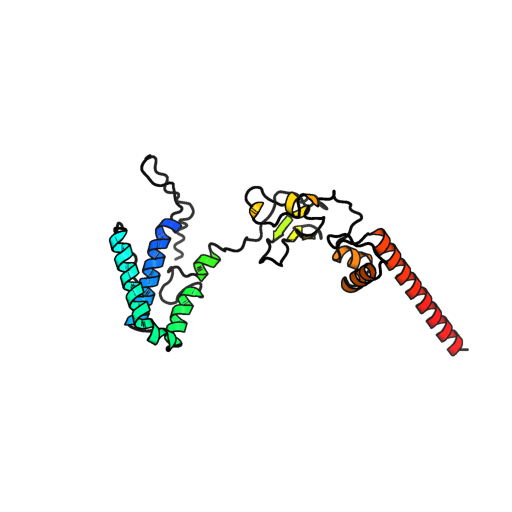O . LEU A 1 99 ? 8.067 -3.362 -8.457 1.00 77.75 99 LEU A O 1
ATOM 761 N N . CYS A 1 100 ? 9.908 -4.655 -8.425 1.00 82.50 100 CYS A N 1
ATOM 762 C CA . CYS A 1 100 ? 9.948 -4.850 -6.979 1.00 82.50 100 CYS A CA 1
ATOM 763 C C . CYS A 1 100 ? 10.881 -3.889 -6.235 1.00 82.50 100 CYS A C 1
ATOM 765 O O . CYS A 1 100 ? 10.627 -3.617 -5.061 1.00 82.50 100 CYS A O 1
ATOM 767 N N . ASP A 1 101 ? 11.922 -3.363 -6.880 1.00 83.75 101 ASP A N 1
ATOM 768 C CA . ASP A 1 101 ? 12.917 -2.538 -6.199 1.00 83.75 101 ASP A CA 1
ATOM 769 C C . ASP A 1 101 ? 12.506 -1.067 -6.184 1.00 83.75 101 ASP A C 1
ATOM 771 O O . ASP A 1 101 ? 12.045 -0.501 -7.175 1.00 83.75 101 ASP A O 1
ATOM 775 N N . MET A 1 102 ? 12.692 -0.422 -5.034 1.00 78.38 102 MET A N 1
ATOM 776 C CA . MET A 1 102 ? 12.424 1.009 -4.851 1.00 78.38 102 MET A CA 1
ATOM 777 C C . MET A 1 102 ? 13.403 1.899 -5.626 1.00 78.38 102 MET A C 1
ATOM 779 O O . MET A 1 102 ? 13.048 3.005 -6.018 1.00 78.38 102 MET A O 1
ATOM 783 N N . GLU A 1 103 ? 14.633 1.429 -5.823 1.00 81.38 103 GLU A N 1
ATOM 784 C CA . GLU A 1 103 ? 15.689 2.115 -6.562 1.00 81.38 103 GLU A CA 1
ATOM 785 C C . GLU A 1 103 ? 16.508 1.075 -7.331 1.00 81.38 103 GLU A C 1
ATOM 787 O O . GLU A 1 103 ? 16.797 0.002 -6.803 1.00 81.38 103 GLU A O 1
ATOM 792 N N . ILE A 1 104 ? 16.908 1.399 -8.563 1.00 77.62 104 ILE A N 1
ATOM 793 C CA . ILE A 1 104 ? 17.730 0.518 -9.401 1.00 77.62 104 ILE A CA 1
ATOM 794 C C . ILE A 1 104 ? 19.189 0.972 -9.337 1.00 77.62 104 ILE A C 1
ATOM 796 O O . ILE A 1 104 ? 19.523 2.119 -9.662 1.00 77.62 104 ILE A O 1
ATOM 800 N N . GLU A 1 105 ? 20.082 0.057 -8.962 1.00 74.19 105 GLU A N 1
ATOM 801 C CA . GLU A 1 105 ? 21.521 0.312 -8.954 1.00 74.19 105 GLU A CA 1
ATOM 802 C C . GLU A 1 105 ? 22.022 0.689 -10.365 1.00 74.19 105 GLU A C 1
ATOM 804 O O . GLU A 1 105 ? 21.735 0.021 -11.358 1.00 74.19 105 GLU A O 1
ATOM 809 N N . GLY A 1 106 ? 22.756 1.803 -10.473 1.00 72.56 106 GLY A N 1
ATOM 810 C CA . GLY A 1 106 ? 23.260 2.330 -11.751 1.00 72.56 106 GLY A CA 1
ATOM 811 C C . GLY A 1 106 ? 22.283 3.228 -12.530 1.00 72.56 106 GLY A C 1
ATOM 812 O O . GLY A 1 106 ? 22.704 3.909 -13.474 1.00 72.56 106 GLY A O 1
ATOM 813 N N . ALA A 1 107 ? 21.021 3.317 -12.102 1.00 70.56 107 ALA A N 1
ATOM 814 C CA . ALA A 1 107 ? 20.009 4.206 -12.676 1.00 70.56 107 ALA A CA 1
ATOM 815 C C . ALA A 1 107 ? 19.215 4.971 -11.590 1.00 70.56 107 ALA A C 1
ATOM 817 O O . ALA A 1 107 ? 17.992 4.841 -11.498 1.00 70.56 107 ALA A O 1
ATOM 818 N N . PRO A 1 108 ? 19.886 5.800 -10.763 1.00 67.50 108 PRO A N 1
ATOM 819 C CA . PRO A 1 108 ? 19.209 6.575 -9.727 1.00 67.50 108 PRO A CA 1
ATOM 820 C C . PRO A 1 108 ? 18.196 7.549 -10.343 1.00 67.50 108 PRO A C 1
ATOM 822 O O . PRO A 1 108 ? 18.506 8.252 -11.308 1.00 67.50 108 PRO A O 1
ATOM 825 N N . GLY A 1 109 ? 16.993 7.602 -9.768 1.00 67.38 109 GLY A N 1
ATOM 826 C CA . GLY A 1 109 ? 15.901 8.464 -10.231 1.00 67.38 109 GLY A CA 1
ATOM 827 C C . GLY A 1 109 ? 15.080 7.902 -11.395 1.00 67.38 109 GLY A C 1
ATOM 828 O O . GLY A 1 109 ? 14.198 8.599 -11.887 1.00 67.38 109 GLY A O 1
ATOM 829 N N . GLN A 1 110 ? 15.344 6.672 -11.847 1.00 72.38 110 GLN A N 1
ATOM 830 C CA . GLN A 1 110 ? 14.418 5.967 -12.730 1.00 72.38 110 GLN A CA 1
ATOM 831 C C . GLN A 1 110 ? 13.184 5.525 -11.939 1.00 72.38 110 GLN A C 1
ATOM 833 O O . GLN A 1 110 ? 13.302 5.030 -10.818 1.00 72.38 110 GLN A O 1
ATOM 838 N N . TRP A 1 111 ? 12.003 5.719 -12.519 1.00 70.50 111 TRP A N 1
ATOM 839 C CA . TRP A 1 111 ? 10.752 5.280 -11.919 1.00 70.50 111 TRP A CA 1
ATOM 840 C C . TRP A 1 111 ? 10.649 3.749 -11.943 1.00 70.50 111 TRP A C 1
ATOM 842 O O . TRP A 1 111 ? 10.950 3.115 -12.956 1.00 70.50 111 TRP A O 1
ATOM 852 N N . THR A 1 112 ? 10.211 3.161 -10.829 1.00 75.69 112 THR A N 1
ATOM 853 C CA . THR A 1 112 ? 9.908 1.728 -10.694 1.00 75.69 112 THR A CA 1
ATOM 854 C C . THR A 1 112 ? 8.481 1.546 -10.200 1.00 75.69 112 THR A C 1
ATOM 856 O O . THR A 1 112 ? 7.917 2.444 -9.567 1.00 75.69 112 THR A O 1
ATOM 859 N N . VAL A 1 113 ? 7.895 0.366 -10.428 1.00 75.62 113 VAL A N 1
ATOM 860 C CA . VAL A 1 113 ? 6.529 0.086 -9.948 1.00 75.62 113 VAL A CA 1
ATOM 861 C C . VAL A 1 113 ? 6.463 0.153 -8.421 1.00 75.62 113 VAL A C 1
ATOM 863 O O . VAL A 1 113 ? 5.509 0.705 -7.876 1.00 75.62 113 VAL A O 1
ATOM 866 N N . ALA A 1 114 ? 7.489 -0.331 -7.717 1.00 77.38 114 ALA A N 1
ATOM 867 C CA . ALA A 1 114 ? 7.570 -0.222 -6.264 1.00 77.38 114 ALA A CA 1
ATOM 868 C C . ALA A 1 114 ? 7.685 1.237 -5.790 1.00 77.38 114 ALA A C 1
ATOM 870 O O . ALA A 1 114 ? 6.951 1.636 -4.884 1.00 77.38 114 ALA A O 1
ATOM 871 N 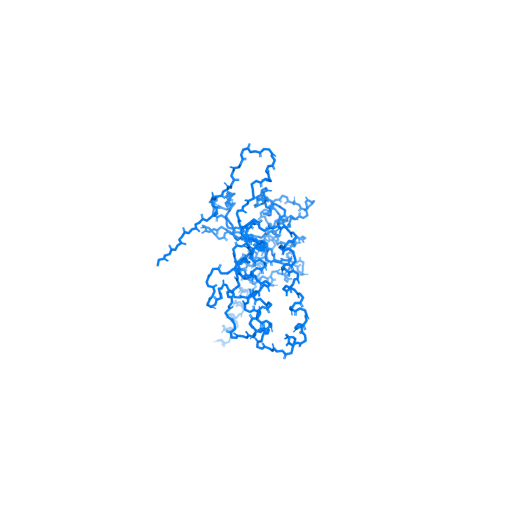N . ALA A 1 115 ? 8.532 2.058 -6.425 1.00 75.00 115 ALA A N 1
ATOM 872 C CA . ALA A 1 115 ? 8.649 3.481 -6.102 1.00 75.00 115 ALA A CA 1
ATOM 873 C C . ALA A 1 115 ? 7.322 4.219 -6.321 1.00 75.00 115 ALA A C 1
ATOM 875 O O . ALA A 1 115 ? 6.912 5.040 -5.495 1.00 75.00 115 ALA A O 1
ATOM 876 N N . ALA A 1 116 ? 6.613 3.872 -7.394 1.00 70.56 116 ALA A N 1
ATOM 877 C CA . ALA A 1 116 ? 5.290 4.392 -7.687 1.00 70.56 116 ALA A CA 1
ATOM 878 C C . ALA A 1 116 ? 4.264 3.981 -6.639 1.00 70.56 116 ALA A C 1
ATOM 880 O O . ALA A 1 116 ? 3.573 4.834 -6.095 1.00 70.56 116 ALA A O 1
ATOM 881 N N . ALA A 1 117 ? 4.190 2.692 -6.312 1.00 71.50 117 ALA A N 1
ATOM 882 C CA . ALA A 1 117 ? 3.258 2.172 -5.321 1.00 71.50 117 ALA A CA 1
ATOM 883 C C . ALA A 1 117 ? 3.543 2.736 -3.920 1.00 71.50 117 ALA A C 1
ATOM 885 O O . ALA A 1 117 ? 2.624 2.955 -3.136 1.00 71.50 117 ALA A O 1
ATOM 886 N N . ALA A 1 118 ? 4.802 3.025 -3.591 1.00 70.44 118 ALA A N 1
ATOM 887 C CA . ALA A 1 118 ? 5.154 3.691 -2.344 1.00 70.44 118 ALA A CA 1
ATOM 888 C C . ALA A 1 118 ? 4.724 5.168 -2.333 1.00 70.44 118 ALA A C 1
ATOM 890 O O . ALA A 1 118 ? 4.197 5.653 -1.322 1.00 70.44 118 ALA A O 1
ATOM 891 N N . LYS A 1 119 ? 4.928 5.887 -3.447 1.00 65.69 119 LYS A N 1
ATOM 892 C CA . LYS A 1 119 ? 4.557 7.303 -3.583 1.00 65.69 119 LYS A CA 1
ATOM 893 C C . LYS A 1 119 ? 3.032 7.476 -3.633 1.00 65.69 119 LYS A C 1
ATOM 895 O O . LYS A 1 119 ? 2.495 8.240 -2.824 1.00 65.69 119 LYS A O 1
ATOM 900 N N . TRP A 1 120 ? 2.353 6.698 -4.475 1.00 62.09 120 TRP A N 1
ATOM 901 C CA . TRP A 1 120 ? 0.899 6.634 -4.674 1.00 62.09 120 TRP A CA 1
ATOM 902 C C . TRP A 1 120 ? 0.353 5.248 -4.308 1.00 62.09 120 TRP A C 1
ATOM 904 O O . TRP A 1 120 ? 0.047 4.436 -5.185 1.00 62.09 120 TRP A O 1
ATOM 914 N N . PRO A 1 121 ? 0.236 4.938 -3.011 1.00 62.84 121 PRO A N 1
ATOM 915 C CA . PRO A 1 121 ? -0.314 3.668 -2.596 1.00 62.84 121 PRO A CA 1
ATOM 916 C C . PRO A 1 121 ? -1.769 3.590 -3.016 1.00 62.84 121 PRO A C 1
ATOM 918 O O . PRO A 1 121 ? -2.557 4.505 -2.788 1.00 62.84 121 PRO A O 1
ATOM 921 N N . LEU A 1 122 ? -2.100 2.454 -3.617 1.00 63.53 122 LEU A N 1
ATOM 922 C CA . LEU A 1 122 ? -3.475 2.067 -3.911 1.00 63.53 122 LEU A CA 1
ATOM 923 C C . LEU A 1 122 ? -4.250 1.748 -2.622 1.00 63.53 122 LEU A C 1
ATOM 925 O O . LEU A 1 122 ? -5.476 1.735 -2.622 1.00 63.53 122 LEU A O 1
ATOM 929 N N . GLU A 1 123 ? -3.531 1.478 -1.528 1.00 66.06 123 GLU A N 1
ATOM 930 C CA . GLU A 1 123 ? -4.100 1.328 -0.194 1.00 66.06 123 GLU A CA 1
ATOM 931 C C . GLU A 1 123 ? -4.303 2.698 0.459 1.00 66.06 123 GLU A C 1
ATOM 933 O O . GLU A 1 123 ? -3.390 3.528 0.507 1.00 66.06 123 GLU A O 1
ATOM 938 N N . ASP A 1 124 ? -5.490 2.902 1.027 1.00 68.69 124 ASP A N 1
ATOM 939 C CA . ASP A 1 124 ? -5.783 4.074 1.844 1.00 68.69 124 ASP A CA 1
ATOM 940 C C . ASP A 1 124 ? -4.818 4.128 3.051 1.00 68.69 124 ASP A C 1
ATOM 942 O O . ASP A 1 124 ? -4.424 3.106 3.631 1.00 68.69 124 ASP A O 1
ATOM 946 N N . ARG A 1 125 ? -4.382 5.335 3.423 1.00 73.38 125 ARG A N 1
ATOM 947 C CA . ARG A 1 125 ? -3.362 5.548 4.460 1.00 73.38 125 ARG A CA 1
ATOM 948 C C . ARG A 1 125 ? -4.010 5.818 5.812 1.00 73.38 125 ARG A C 1
ATOM 950 O O . ARG A 1 125 ? -5.119 6.333 5.923 1.00 73.38 125 ARG A O 1
ATOM 957 N N . GLU A 1 126 ? -3.270 5.514 6.878 1.00 85.31 126 GLU A N 1
ATOM 958 C CA . GLU A 1 126 ? -3.677 5.932 8.218 1.00 85.31 126 GLU A CA 1
ATOM 959 C C . GLU A 1 126 ? -3.752 7.462 8.280 1.00 85.31 126 GLU A C 1
ATOM 961 O O . GLU A 1 126 ? -2.774 8.148 7.976 1.00 85.31 126 GLU A O 1
ATOM 966 N N . ARG A 1 127 ? -4.902 7.989 8.699 1.00 82.88 127 ARG A N 1
ATOM 967 C CA . ARG A 1 127 ? -5.180 9.428 8.745 1.00 82.88 127 ARG A CA 1
ATOM 968 C C . ARG A 1 127 ? -5.709 9.852 10.105 1.00 82.88 127 ARG A C 1
ATOM 970 O O . ARG A 1 127 ? -6.073 9.022 10.934 1.00 82.88 127 ARG A O 1
ATOM 977 N N . TRP A 1 128 ? -5.743 11.155 10.333 1.00 84.75 128 TRP A N 1
ATOM 978 C CA . TRP A 1 128 ? -6.329 11.753 11.528 1.00 84.75 128 TRP A CA 1
ATOM 979 C C . TRP A 1 128 ? -7.662 12.386 11.166 1.00 84.75 128 TRP A C 1
ATOM 981 O O . TRP A 1 128 ? -7.779 12.985 10.100 1.00 84.75 128 TRP A O 1
ATOM 991 N N . THR A 1 129 ? -8.649 12.255 12.044 1.00 83.88 129 THR A N 1
ATOM 992 C CA . THR A 1 129 ? -9.946 12.920 11.876 1.00 83.88 129 THR A CA 1
ATOM 993 C C . THR A 1 129 ? -10.041 14.178 12.728 1.00 83.88 129 THR A C 1
ATOM 995 O O . THR A 1 129 ? -9.454 14.266 13.808 1.00 83.88 129 THR A O 1
ATOM 998 N N . ALA A 1 130 ? -10.789 15.162 12.227 1.00 80.12 130 ALA A N 1
ATOM 999 C CA . ALA A 1 130 ? -11.149 16.358 12.978 1.00 80.12 130 ALA A CA 1
ATOM 1000 C C . ALA A 1 130 ? -12.257 16.089 14.013 1.00 80.12 130 ALA A C 1
ATOM 1002 O O . ALA A 1 130 ? -12.409 16.877 14.953 1.00 80.12 130 ALA A O 1
ATOM 1003 N N . THR A 1 131 ? -13.009 14.993 13.851 1.00 83.25 131 THR A N 1
ATOM 1004 C CA . THR A 1 131 ? -14.051 14.561 14.785 1.00 83.25 131 THR A CA 1
ATOM 1005 C C . THR A 1 131 ? -13.415 14.175 16.129 1.00 83.25 131 THR A C 1
ATOM 1007 O O . THR A 1 131 ? -12.464 13.386 16.153 1.00 83.25 131 THR A O 1
ATOM 1010 N N . PRO A 1 132 ? -13.883 14.736 17.258 1.00 84.81 132 PRO A N 1
ATOM 1011 C CA . PRO A 1 132 ? -13.299 14.460 18.564 1.00 84.81 132 PRO A CA 1
ATOM 1012 C C . PRO A 1 132 ? -13.559 13.019 19.017 1.00 84.81 132 PRO A C 1
ATOM 1014 O O . PRO A 1 132 ? -14.499 12.354 18.580 1.00 84.81 132 PRO A O 1
ATOM 1017 N N . CYS A 1 133 ? -12.710 12.530 19.919 1.00 87.25 133 CYS A N 1
ATOM 1018 C CA . CYS A 1 133 ? -12.924 11.254 20.586 1.00 87.25 133 CYS A CA 1
ATOM 1019 C C . CYS A 1 133 ? -14.207 11.303 21.436 1.00 87.25 133 CYS A C 1
ATOM 1021 O O . CYS A 1 133 ? -14.342 12.211 22.252 1.00 87.25 133 CYS A O 1
ATOM 1023 N N . PRO A 1 134 ? -15.107 10.310 21.335 1.00 87.50 134 PRO A N 1
ATOM 1024 C CA . PRO A 1 134 ? -16.365 10.310 22.084 1.00 87.50 134 PRO A CA 1
ATOM 1025 C C . PRO A 1 134 ? -16.193 10.119 23.601 1.00 87.50 134 PRO A C 1
ATOM 1027 O O . PRO A 1 134 ? -17.114 10.430 24.348 1.00 87.50 134 PRO A O 1
ATOM 1030 N N . GLU A 1 135 ? -15.048 9.607 24.073 1.00 86.00 135 GLU A N 1
ATOM 1031 C CA . GLU A 1 135 ? -14.798 9.412 25.511 1.00 86.00 135 GLU A CA 1
ATOM 1032 C C . GLU A 1 135 ? -14.085 10.595 26.170 1.00 86.00 135 GLU A C 1
ATOM 1034 O O . GLU A 1 135 ? -14.468 11.016 27.258 1.00 86.00 135 GLU A O 1
ATOM 1039 N N . CYS A 1 136 ? -13.032 11.123 25.540 1.00 85.75 136 CYS A N 1
ATOM 1040 C CA . CYS A 1 136 ? -12.171 12.143 26.149 1.00 85.75 136 CYS A CA 1
ATOM 1041 C C . CYS A 1 136 ? -12.205 13.504 25.439 1.00 85.75 136 CYS A C 1
ATOM 1043 O O . CYS A 1 136 ? -11.405 14.377 25.770 1.00 85.75 136 CYS A O 1
ATOM 1045 N N . ASP A 1 137 ? -13.062 13.660 24.426 1.00 84.56 137 ASP A N 1
ATOM 1046 C CA . ASP A 1 137 ? -13.282 14.881 23.630 1.00 84.56 137 ASP A CA 1
ATOM 1047 C C . ASP A 1 137 ? -12.022 15.464 22.945 1.00 84.56 137 ASP A C 1
ATOM 1049 O O . ASP A 1 137 ? -11.985 16.593 22.459 1.00 84.56 137 ASP A O 1
ATOM 1053 N N . CYS A 1 138 ? -10.943 14.679 22.862 1.00 80.25 138 CYS A N 1
ATOM 1054 C CA . CYS A 1 138 ? -9.694 15.096 22.225 1.00 80.25 138 CYS A CA 1
ATOM 1055 C C . CYS A 1 138 ? -9.736 14.858 20.708 1.00 80.25 138 CYS A C 1
ATOM 1057 O O . CYS A 1 138 ? -10.162 13.797 20.250 1.00 80.25 138 CYS A O 1
ATOM 1059 N N . LYS A 1 139 ? -9.214 15.803 19.913 1.00 71.38 139 LYS A N 1
ATOM 1060 C CA . LYS A 1 139 ? -9.115 15.710 18.437 1.00 71.38 139 LYS A CA 1
ATOM 1061 C C . LYS A 1 139 ? -7.933 14.856 17.964 1.00 71.38 139 LYS A C 1
ATOM 1063 O O . LYS A 1 139 ? -7.101 15.291 17.174 1.00 71.38 139 LYS A O 1
ATOM 1068 N N . THR A 1 140 ? -7.810 13.657 18.514 1.00 79.69 140 THR A N 1
ATOM 1069 C CA . THR A 1 140 ? -6.655 12.772 18.311 1.00 79.69 140 THR A CA 1
ATOM 1070 C C . THR A 1 140 ? -7.093 11.356 17.948 1.00 79.69 140 THR A C 1
ATOM 1072 O O . THR A 1 140 ? -6.483 10.370 18.365 1.00 79.69 140 THR A O 1
ATOM 1075 N N . VAL A 1 141 ? -8.179 11.231 17.179 1.00 85.56 141 VAL A N 1
ATOM 1076 C CA . VAL A 1 141 ? -8.621 9.934 16.665 1.00 85.56 141 VAL A CA 1
ATOM 1077 C C . VAL A 1 141 ? -7.901 9.637 15.353 1.00 85.56 141 VAL A C 1
ATOM 1079 O O . VAL A 1 141 ? -7.998 10.370 14.366 1.00 85.56 141 VAL A O 1
ATOM 1082 N N . ARG A 1 142 ? -7.152 8.538 15.359 1.00 89.50 142 ARG A N 1
ATOM 1083 C CA . ARG A 1 142 ? -6.472 7.985 14.198 1.00 89.50 142 ARG A CA 1
ATOM 1084 C C . ARG A 1 142 ? -7.375 6.952 13.537 1.00 89.50 142 ARG A C 1
ATOM 1086 O O . ARG A 1 142 ? -7.819 6.005 14.186 1.00 89.50 142 ARG A O 1
ATOM 1093 N N . ILE A 1 143 ? -7.617 7.137 12.246 1.00 88.19 143 ILE A N 1
ATOM 1094 C CA . ILE A 1 143 ? -8.344 6.212 11.384 1.00 88.19 143 ILE A CA 1
ATOM 1095 C C . ILE A 1 143 ? -7.323 5.338 10.670 1.00 88.19 143 ILE A C 1
ATOM 1097 O O . ILE A 1 143 ? -6.450 5.833 9.955 1.00 88.19 143 ILE A O 1
ATOM 1101 N N . LYS A 1 144 ? -7.446 4.028 10.852 1.00 88.50 144 LYS A N 1
ATOM 1102 C CA . LYS A 1 144 ? -6.745 3.022 10.069 1.00 88.50 144 LYS A CA 1
ATOM 1103 C C . LYS A 1 144 ? -7.736 2.393 9.092 1.00 88.50 144 LYS A C 1
ATOM 1105 O O . LYS A 1 144 ? -8.622 1.669 9.548 1.00 88.50 144 LYS A O 1
ATOM 1110 N N . PRO A 1 145 ? -7.608 2.659 7.788 1.00 82.06 145 PRO A N 1
ATOM 1111 C CA . PRO A 1 145 ? -8.527 2.117 6.801 1.00 82.06 145 PRO A CA 1
ATOM 1112 C C . PRO A 1 145 ? -8.379 0.593 6.653 1.00 82.06 145 PRO A C 1
ATOM 1114 O O . PRO A 1 145 ? -7.363 0.011 7.065 1.00 82.06 145 PRO A O 1
ATOM 1117 N N . PRO A 1 146 ? -9.399 -0.075 6.092 1.00 81.88 146 PRO A N 1
ATOM 1118 C CA . PRO A 1 146 ? -9.383 -1.515 5.901 1.00 81.88 146 PRO A CA 1
ATOM 1119 C C . PRO A 1 146 ? -8.349 -1.898 4.832 1.00 81.88 146 PRO A C 1
ATOM 1121 O O . PRO A 1 146 ? -8.395 -1.424 3.705 1.00 81.88 146 PRO A O 1
ATOM 1124 N N . ARG A 1 147 ? -7.426 -2.815 5.152 1.00 73.75 147 ARG A N 1
ATOM 1125 C CA . ARG A 1 147 ? -6.417 -3.322 4.190 1.00 73.75 147 ARG A CA 1
ATOM 1126 C C . ARG A 1 147 ? -6.939 -4.417 3.244 1.00 73.75 147 ARG A C 1
ATOM 1128 O O . ARG A 1 147 ? -6.164 -5.129 2.620 1.00 73.75 147 ARG A O 1
ATOM 1135 N N . GLY A 1 148 ? -8.250 -4.637 3.209 1.00 66.19 148 GLY A N 1
ATOM 1136 C CA . GLY A 1 148 ? -8.885 -5.669 2.393 1.00 66.19 148 GLY A CA 1
ATOM 1137 C C . GLY A 1 148 ? -10.285 -6.013 2.888 1.00 66.19 148 GLY A C 1
ATOM 1138 O O . GLY A 1 148 ? -10.647 -5.690 4.015 1.00 66.19 148 GLY A O 1
ATOM 1139 N N . VAL A 1 149 ? -11.052 -6.735 2.067 1.00 63.91 149 VAL A N 1
ATOM 1140 C CA . VAL A 1 149 ? -12.499 -6.993 2.253 1.00 63.91 149 VAL A CA 1
ATOM 1141 C C . VAL A 1 149 ? -12.869 -7.526 3.648 1.00 63.91 149 VAL A C 1
ATOM 1143 O O . VAL A 1 149 ? -13.938 -7.233 4.177 1.00 63.91 149 VAL A O 1
ATOM 1146 N N . LYS A 1 150 ? -11.994 -8.322 4.275 1.00 71.25 150 LYS A N 1
ATOM 1147 C CA . LYS A 1 150 ? -12.266 -8.941 5.585 1.00 71.25 150 LYS A CA 1
ATOM 1148 C C . LYS A 1 150 ? -11.763 -8.129 6.778 1.00 71.25 150 LYS A C 1
ATOM 1150 O O . LYS A 1 150 ? -12.219 -8.392 7.894 1.00 71.25 150 LYS A O 1
ATOM 1155 N N . SER A 1 151 ? -10.886 -7.156 6.565 1.00 77.69 151 SER A N 1
ATOM 1156 C CA . SER A 1 151 ? -10.270 -6.363 7.629 1.00 77.69 151 SER A CA 1
ATOM 1157 C C . SER A 1 151 ? -11.128 -5.133 7.917 1.00 77.69 151 SER A C 1
ATOM 1159 O O . SER A 1 151 ? -11.356 -4.373 6.988 1.00 77.69 151 SER A O 1
ATOM 1161 N N . PRO A 1 152 ? -11.605 -4.920 9.154 1.00 83.56 152 PRO A N 1
ATOM 1162 C CA . PRO A 1 152 ? -12.370 -3.722 9.484 1.00 83.56 152 PRO A CA 1
ATOM 1163 C C . PRO A 1 152 ? -11.474 -2.478 9.517 1.00 83.56 152 PRO A C 1
ATOM 1165 O O . PRO A 1 152 ? -10.296 -2.572 9.892 1.00 83.56 152 PRO A O 1
ATOM 1168 N N . ALA A 1 153 ? -12.037 -1.314 9.191 1.00 85.62 153 ALA A N 1
ATOM 1169 C CA . ALA A 1 153 ? -11.432 -0.040 9.560 1.00 85.62 153 ALA A CA 1
ATOM 1170 C C . ALA A 1 153 ? -11.371 0.073 11.092 1.00 85.62 153 ALA A C 1
ATOM 1172 O O . ALA A 1 153 ? -12.247 -0.430 11.801 1.00 85.62 153 ALA A O 1
ATOM 1173 N N . ARG A 1 154 ? -10.335 0.726 11.620 1.00 90.19 154 ARG A N 1
ATOM 1174 C CA . ARG A 1 154 ? -10.185 0.965 13.061 1.00 90.19 154 ARG A CA 1
ATOM 1175 C C . ARG A 1 154 ? -10.064 2.444 13.365 1.00 90.19 154 ARG A C 1
ATOM 1177 O O . ARG A 1 154 ? -9.329 3.164 12.697 1.00 90.19 154 ARG A O 1
ATOM 1184 N N . PHE A 1 155 ? -10.722 2.858 14.430 1.00 91.44 155 PHE A N 1
ATOM 1185 C CA . PHE A 1 155 ? -10.711 4.198 14.985 1.00 91.44 155 PHE A CA 1
ATOM 1186 C C . PHE A 1 155 ? -10.102 4.099 16.373 1.00 91.44 155 PHE A C 1
ATOM 1188 O O . PHE A 1 155 ? -10.597 3.352 17.213 1.00 91.44 155 PHE A O 1
ATOM 1195 N N . ARG A 1 156 ? -9.011 4.817 16.621 1.00 92.75 156 ARG A N 1
ATOM 1196 C CA . ARG A 1 156 ? -8.328 4.769 17.914 1.00 92.75 156 ARG A CA 1
ATOM 1197 C C . ARG A 1 156 ? -7.951 6.163 18.368 1.00 92.75 156 ARG A C 1
ATOM 1199 O O . ARG A 1 156 ? -7.324 6.903 17.614 1.00 92.75 156 ARG A O 1
ATOM 1206 N N . CYS A 1 157 ? -8.283 6.506 19.606 1.00 91.00 157 CYS A N 1
ATOM 1207 C CA . CYS A 1 157 ? -7.773 7.719 20.230 1.00 91.00 157 CYS A CA 1
ATOM 1208 C C . CYS A 1 157 ? -6.307 7.515 20.638 1.00 91.00 157 CYS A C 1
ATOM 1210 O O . CYS A 1 157 ? -5.933 6.447 21.119 1.00 91.00 157 CYS A O 1
ATOM 1212 N N . THR A 1 158 ? -5.457 8.526 20.460 1.00 89.00 158 THR A N 1
ATOM 1213 C CA . THR A 1 158 ? -4.070 8.466 20.957 1.00 89.00 158 THR A CA 1
ATOM 1214 C C . THR A 1 158 ? -3.888 9.062 22.347 1.00 89.00 158 THR A C 1
ATOM 1216 O O . THR A 1 158 ? -2.776 9.042 22.867 1.00 89.00 158 THR A O 1
ATOM 1219 N N . THR A 1 159 ? -4.951 9.609 22.937 1.00 86.12 159 THR A N 1
ATOM 1220 C CA . THR A 1 159 ? -4.928 10.248 24.261 1.00 86.12 159 THR A CA 1
ATOM 1221 C C . THR A 1 159 ? -5.555 9.370 25.348 1.00 86.12 159 THR A C 1
ATOM 1223 O O . THR A 1 159 ? -5.125 9.439 26.495 1.00 86.12 159 THR A O 1
ATOM 1226 N N . CYS A 1 160 ? -6.534 8.530 25.004 1.00 87.75 160 CYS A N 1
ATOM 1227 C CA . CYS A 1 160 ? -7.154 7.564 25.913 1.00 87.75 160 CYS A CA 1
ATOM 1228 C C . CYS A 1 160 ? -7.172 6.153 25.299 1.00 87.75 160 CYS A C 1
ATOM 1230 O O . CYS A 1 160 ? -6.677 5.943 24.191 1.00 87.75 160 CYS A O 1
ATOM 1232 N N . ASP A 1 161 ? -7.764 5.193 26.012 1.00 90.00 161 ASP A N 1
ATOM 1233 C CA . ASP A 1 161 ? -7.827 3.784 25.602 1.00 90.00 161 ASP A CA 1
ATOM 1234 C C . ASP A 1 161 ? -8.976 3.465 24.627 1.00 90.00 161 ASP A C 1
ATOM 1236 O O . ASP A 1 161 ? -9.200 2.300 24.294 1.00 90.00 161 ASP A O 1
ATOM 1240 N N . TRP A 1 162 ? -9.713 4.475 24.158 1.00 90.62 162 TRP A N 1
ATOM 1241 C CA . TRP A 1 162 ? -10.834 4.270 23.246 1.00 90.62 162 TRP A CA 1
ATOM 1242 C C . TRP A 1 162 ? -10.368 3.737 21.880 1.00 90.62 162 TRP A C 1
ATOM 1244 O O . TRP A 1 162 ? -9.593 4.381 21.162 1.00 90.62 162 TRP A O 1
ATOM 1254 N N . GLU A 1 163 ? -10.890 2.569 21.503 1.00 90.75 163 GLU A N 1
ATOM 1255 C CA . GLU A 1 163 ? -10.728 1.947 20.186 1.00 90.75 163 GLU A CA 1
ATOM 1256 C C . GLU A 1 163 ? -12.060 1.327 19.739 1.00 90.75 163 GLU A C 1
ATOM 1258 O O . GLU A 1 163 ? -12.736 0.635 20.509 1.00 90.75 163 GLU A O 1
ATOM 1263 N N . ARG A 1 164 ? -12.446 1.575 18.486 1.00 90.69 164 ARG A N 1
ATOM 1264 C CA . ARG A 1 164 ? -13.636 1.013 17.832 1.00 90.69 164 ARG A CA 1
ATOM 1265 C C . ARG A 1 164 ? -13.332 0.648 16.388 1.00 90.69 164 ARG A C 1
ATOM 1267 O O . ARG A 1 164 ? -12.360 1.119 15.806 1.00 90.69 164 ARG A O 1
ATOM 1274 N N . SER A 1 165 ? -14.167 -0.194 15.803 1.00 88.50 165 SER A N 1
ATOM 1275 C CA . SER A 1 165 ? -14.112 -0.567 14.394 1.00 88.50 165 SER A CA 1
ATOM 1276 C C . SER A 1 165 ? -15.332 -0.075 13.621 1.00 88.50 165 SER A C 1
ATOM 1278 O O . SER A 1 165 ? -16.352 0.276 14.212 1.00 88.50 165 SER A O 1
ATOM 1280 N N . ASP A 1 166 ? -15.243 -0.083 12.292 1.00 81.81 166 ASP A N 1
ATOM 1281 C CA . ASP A 1 166 ? -16.375 0.178 11.383 1.00 81.81 166 ASP A CA 1
ATOM 1282 C C . ASP A 1 166 ? -17.525 -0.828 11.521 1.00 81.81 166 ASP A C 1
ATOM 1284 O O . ASP A 1 166 ? -18.621 -0.579 11.035 1.00 81.81 166 ASP A O 1
ATOM 1288 N N . ARG A 1 167 ? -17.300 -1.955 12.200 1.00 81.12 167 ARG A N 1
ATOM 1289 C CA . ARG A 1 167 ? -18.324 -2.966 12.495 1.00 81.12 167 ARG A CA 1
ATOM 1290 C C . ARG A 1 167 ? -18.944 -2.809 13.879 1.00 81.12 167 ARG A C 1
ATOM 1292 O O . ARG A 1 167 ? -19.946 -3.459 14.167 1.00 81.12 167 ARG A O 1
ATOM 1299 N N . ASP A 1 168 ? -18.356 -1.986 14.744 1.00 77.88 168 ASP A N 1
ATOM 1300 C CA . ASP A 1 168 ? -18.919 -1.715 16.062 1.00 77.88 168 ASP A CA 1
ATOM 1301 C C . ASP A 1 168 ? -20.102 -0.749 15.960 1.00 77.88 168 ASP A C 1
ATOM 1303 O O . ASP A 1 168 ? -20.162 0.085 15.058 1.00 77.88 168 ASP A O 1
ATOM 1307 N N . ASP A 1 169 ? -21.035 -0.851 16.914 1.00 75.69 169 ASP A N 1
ATOM 1308 C CA . ASP A 1 169 ? -22.208 0.034 16.994 1.00 75.69 169 ASP A CA 1
ATOM 1309 C C . ASP A 1 169 ? -23.010 0.080 15.680 1.00 75.69 169 ASP A C 1
ATOM 1311 O O . ASP A 1 169 ? -23.452 1.138 15.247 1.00 75.69 169 ASP A O 1
ATOM 1315 N N . SER A 1 170 ? -23.158 -1.069 15.013 1.00 69.75 170 SER A N 1
ATOM 1316 C CA . SER A 1 170 ? -23.920 -1.188 13.762 1.00 69.75 170 SER A CA 1
ATOM 1317 C C . SER A 1 170 ? -23.408 -0.296 12.623 1.00 69.75 170 SER A C 1
ATOM 1319 O O . SER A 1 170 ? -24.172 0.088 11.743 1.00 69.75 170 SER A O 1
ATOM 1321 N N . GLY A 1 171 ? -22.116 0.042 12.625 1.00 71.19 171 GLY A N 1
ATOM 1322 C CA . GLY A 1 171 ? -21.531 0.935 11.624 1.00 71.19 171 GLY A CA 1
ATOM 1323 C C . GLY A 1 171 ? -21.615 2.416 11.972 1.00 71.19 171 GLY A C 1
ATOM 1324 O O . GLY A 1 171 ? -21.135 3.237 11.196 1.00 71.19 171 GLY A O 1
ATOM 1325 N N . LEU A 1 172 ? -22.121 2.776 13.154 1.00 79.56 172 LEU A N 1
ATOM 1326 C CA . LEU A 1 172 ? -22.181 4.162 13.620 1.00 79.56 172 LEU A CA 1
ATOM 1327 C C . LEU A 1 172 ? -20.829 4.875 13.512 1.00 79.56 172 LEU A C 1
ATOM 1329 O O . LEU A 1 172 ? -20.754 6.016 13.069 1.00 79.56 172 LEU A O 1
ATOM 1333 N N . TRP A 1 173 ? -19.740 4.215 13.908 1.00 83.56 173 TRP A N 1
ATOM 1334 C CA . TRP A 1 173 ? -18.418 4.841 13.855 1.00 83.56 173 TRP A CA 1
ATOM 1335 C C . TRP A 1 173 ? -17.923 5.037 12.427 1.00 83.56 173 TRP A C 1
ATOM 1337 O O . TRP A 1 173 ? -17.217 6.008 12.167 1.00 83.56 173 TRP A O 1
ATOM 1347 N N . ALA A 1 174 ? -18.319 4.160 11.501 1.00 81.50 174 ALA A N 1
ATOM 1348 C CA . ALA A 1 174 ? -18.056 4.369 10.086 1.00 81.50 174 ALA A CA 1
ATOM 1349 C C . ALA A 1 174 ? -18.729 5.655 9.602 1.00 81.50 174 ALA A C 1
ATOM 1351 O O . ALA A 1 174 ? -18.090 6.417 8.894 1.00 81.50 174 ALA A O 1
ATOM 1352 N N . GLU A 1 175 ? -19.960 5.937 10.036 1.00 78.94 175 GLU A N 1
ATOM 1353 C CA . GLU A 1 175 ? -20.676 7.168 9.681 1.00 78.94 175 GLU A CA 1
ATOM 1354 C C . GLU A 1 175 ? -20.088 8.413 10.356 1.00 78.94 175 GLU A C 1
ATOM 1356 O O . GLU A 1 175 ? -19.834 9.412 9.691 1.00 78.94 175 GLU A O 1
ATOM 1361 N N . ILE A 1 176 ? -19.814 8.352 11.663 1.00 82.06 176 ILE A N 1
ATOM 1362 C CA . ILE A 1 176 ? -19.278 9.483 12.442 1.00 82.06 176 ILE A CA 1
ATOM 1363 C C . ILE A 1 176 ? -17.892 9.919 11.944 1.00 82.06 176 ILE A C 1
ATOM 1365 O O . ILE A 1 176 ? -17.548 11.103 11.991 1.00 82.06 176 ILE A O 1
ATOM 1369 N N . PHE A 1 177 ? -17.076 8.960 11.501 1.00 82.25 177 PHE A N 1
ATOM 1370 C CA . PHE A 1 177 ? -15.711 9.203 11.036 1.00 82.25 177 PHE A CA 1
ATOM 1371 C C . PHE A 1 177 ? -15.558 9.094 9.510 1.00 82.25 177 PHE A C 1
ATOM 1373 O O . PHE A 1 177 ? -14.429 9.168 9.010 1.00 82.25 177 PHE A O 1
ATOM 1380 N N . ALA A 1 178 ? -16.660 8.954 8.765 1.00 69.94 178 ALA A N 1
ATOM 1381 C CA . ALA A 1 178 ? -16.669 9.082 7.313 1.00 69.94 178 ALA A CA 1
ATOM 1382 C C . ALA A 1 178 ? -16.479 10.555 6.944 1.00 69.94 178 ALA A C 1
ATOM 1384 O O . ALA A 1 178 ? -17.390 11.370 7.038 1.00 69.94 178 ALA A O 1
ATOM 1385 N N . ASP A 1 179 ? -15.270 10.902 6.518 1.00 65.00 179 ASP A N 1
ATOM 1386 C CA . ASP A 1 179 ? -15.005 12.196 5.894 1.00 65.00 179 ASP A CA 1
ATOM 1387 C C . ASP A 1 179 ? -15.707 12.248 4.523 1.00 65.00 179 ASP A C 1
ATOM 1389 O O . ASP A 1 179 ? -15.631 11.267 3.784 1.00 65.00 179 ASP A O 1
ATOM 1393 N N . GLU A 1 180 ? -16.376 13.347 4.148 1.00 52.69 180 GLU A N 1
ATOM 1394 C CA . GLU A 1 180 ? -17.225 13.420 2.933 1.00 52.69 180 GLU A CA 1
ATOM 1395 C C . GLU A 1 180 ? -16.471 13.035 1.649 1.00 52.69 180 GLU A C 1
ATOM 1397 O O . GLU A 1 180 ? -17.038 12.441 0.731 1.00 52.69 180 GLU A O 1
ATOM 1402 N N . VAL A 1 181 ? -15.168 13.322 1.605 1.00 52.97 181 VAL A N 1
ATOM 1403 C CA . VAL A 1 181 ? -14.294 12.998 0.469 1.00 52.97 181 VAL A CA 1
ATOM 1404 C C . VAL A 1 181 ? -13.964 11.494 0.400 1.00 52.97 181 VAL A C 1
ATOM 1406 O O . VAL A 1 181 ? -13.733 10.981 -0.688 1.00 52.97 181 VAL A O 1
ATOM 1409 N N . HIS A 1 182 ? -13.979 10.779 1.534 1.00 50.47 182 HIS A N 1
ATOM 1410 C CA . HIS A 1 182 ? -13.537 9.374 1.673 1.00 50.47 182 HIS A CA 1
ATOM 1411 C C . HIS A 1 182 ? -14.654 8.437 2.180 1.00 50.47 182 HIS A C 1
ATOM 1413 O O . HIS A 1 182 ? -14.423 7.260 2.459 1.00 50.47 182 HIS A O 1
ATOM 1419 N N . ALA A 1 183 ? -15.891 8.934 2.290 1.00 48.62 183 ALA A N 1
ATOM 1420 C CA . ALA A 1 183 ? -17.068 8.175 2.715 1.00 48.62 183 ALA A CA 1
ATOM 1421 C C . ALA A 1 183 ? -17.416 7.017 1.761 1.00 48.62 183 ALA A C 1
ATOM 1423 O O . ALA A 1 183 ? -18.180 6.126 2.122 1.00 48.62 183 ALA A O 1
ATOM 1424 N N . ARG A 1 184 ? -16.863 7.026 0.539 1.00 49.81 184 ARG A N 1
ATOM 1425 C CA . ARG A 1 184 ? -17.017 5.954 -0.456 1.00 49.81 184 ARG A CA 1
ATOM 1426 C C . ARG A 1 184 ? -16.147 4.727 -0.160 1.00 49.81 184 ARG A C 1
ATOM 1428 O O . ARG A 1 184 ? -16.476 3.648 -0.643 1.00 49.81 184 ARG A O 1
ATOM 1435 N N . ASP A 1 185 ? -15.084 4.891 0.628 1.00 53.62 185 ASP A N 1
ATOM 1436 C CA . ASP A 1 185 ? -14.031 3.879 0.794 1.00 53.62 185 ASP A CA 1
ATOM 1437 C C . ASP A 1 185 ? -14.184 3.057 2.080 1.00 53.62 185 ASP A C 1
ATOM 1439 O O . ASP A 1 185 ? -13.629 1.963 2.205 1.00 53.62 185 ASP A O 1
ATOM 1443 N N . ILE A 1 186 ? -14.964 3.558 3.041 1.00 52.94 186 ILE A N 1
ATOM 1444 C CA . ILE A 1 186 ? -15.382 2.792 4.213 1.00 52.94 186 ILE A CA 1
ATOM 1445 C C . ILE A 1 186 ? -16.703 2.118 3.838 1.00 52.94 186 ILE A C 1
ATOM 1447 O O . ILE A 1 186 ? -17.658 2.833 3.531 1.00 52.94 186 ILE A O 1
ATOM 1451 N N . PRO A 1 187 ? -16.799 0.773 3.849 1.00 54.38 187 PRO A N 1
ATOM 1452 C CA . PRO A 1 187 ? -18.073 0.097 3.666 1.00 54.38 187 PRO A CA 1
ATOM 1453 C C . PRO A 1 187 ? -19.012 0.570 4.773 1.00 54.38 187 PRO A C 1
ATOM 1455 O O . PRO A 1 187 ? -18.870 0.175 5.930 1.00 54.38 187 PRO A O 1
ATOM 1458 N N . LEU A 1 188 ? -19.926 1.474 4.428 1.00 54.19 188 LEU A N 1
ATOM 1459 C CA . LEU A 1 188 ? -20.946 1.925 5.356 1.00 54.19 188 LEU A CA 1
ATOM 1460 C C . LEU A 1 188 ? -21.721 0.685 5.801 1.00 54.19 188 LEU A C 1
ATOM 1462 O O . LEU A 1 188 ? -22.076 -0.165 4.976 1.00 54.19 188 LEU A O 1
ATOM 1466 N N . GLY A 1 189 ? -21.938 0.568 7.112 1.00 50.81 189 GLY A N 1
ATOM 1467 C CA . GLY A 1 189 ? -22.875 -0.411 7.644 1.00 50.81 189 GLY A CA 1
ATOM 1468 C C . GLY A 1 189 ? -24.215 -0.290 6.917 1.00 50.81 189 GLY A C 1
ATOM 1469 O O . GLY A 1 189 ? -24.530 0.746 6.331 1.00 50.81 189 GLY A O 1
ATOM 1470 N N . ASP A 1 190 ? -24.986 -1.372 6.908 1.00 52.34 190 ASP A N 1
ATOM 1471 C CA . ASP A 1 190 ? -26.338 -1.358 6.355 1.00 52.34 190 ASP A CA 1
ATOM 1472 C C . ASP A 1 190 ? -27.112 -0.156 6.933 1.00 52.34 190 ASP A C 1
ATOM 1474 O O . ASP A 1 190 ? -27.303 -0.067 8.147 1.00 52.34 190 ASP A O 1
ATOM 1478 N N . LYS A 1 191 ? -27.487 0.800 6.070 1.00 45.75 191 LYS A N 1
ATOM 1479 C CA . LYS A 1 191 ? -28.099 2.077 6.478 1.00 45.75 191 LYS A CA 1
ATOM 1480 C C . LYS A 1 191 ? -29.423 1.870 7.211 1.00 45.75 191 LYS A C 1
ATOM 1482 O O . LYS A 1 191 ? -29.808 2.719 8.007 1.00 45.75 191 LYS A O 1
ATOM 1487 N N . ASP A 1 192 ? -30.075 0.731 6.984 1.00 46.03 192 ASP A N 1
ATOM 1488 C CA . ASP A 1 192 ? -31.317 0.345 7.655 1.00 46.03 192 ASP A CA 1
ATOM 1489 C C . ASP A 1 192 ? -31.068 -0.323 9.027 1.00 46.03 192 ASP A C 1
ATOM 1491 O O . ASP A 1 1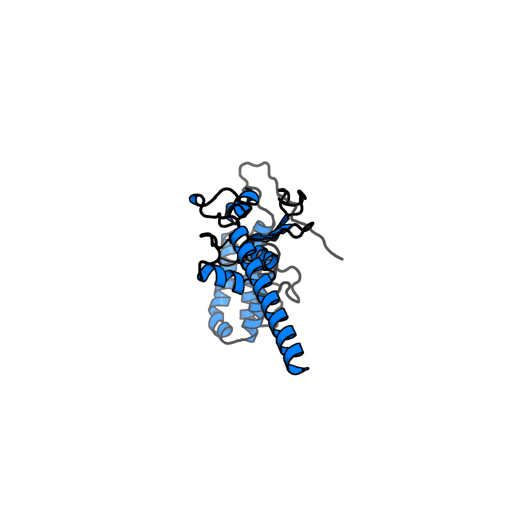92 ? -32.011 -0.637 9.756 1.00 46.03 192 ASP A O 1
ATOM 1495 N N . ARG A 1 193 ? -29.798 -0.537 9.409 1.00 49.78 193 ARG A N 1
ATOM 1496 C CA . ARG A 1 193 ? -29.362 -1.163 10.672 1.00 49.78 193 ARG A CA 1
ATOM 1497 C C . ARG A 1 193 ? -28.670 -0.216 11.646 1.00 49.78 193 ARG A C 1
ATOM 1499 O O . ARG A 1 193 ? -28.232 -0.684 12.697 1.00 49.78 193 ARG A O 1
ATOM 1506 N N . THR A 1 194 ? -28.592 1.082 11.368 1.00 46.97 194 THR A N 1
ATOM 1507 C CA . THR A 1 194 ? -28.050 2.073 12.311 1.00 46.97 194 THR A CA 1
ATOM 1508 C C . THR A 1 194 ? -28.994 2.254 13.499 1.00 46.97 194 THR A C 1
ATOM 1510 O O . THR A 1 194 ? -29.793 3.181 13.607 1.00 46.97 194 THR A O 1
ATOM 1513 N N . THR A 1 195 ? -28.937 1.310 14.432 1.00 50.03 195 THR A N 1
ATOM 1514 C CA . THR A 1 195 ? -29.579 1.448 15.730 1.00 50.03 195 THR A CA 1
ATOM 1515 C C . THR A 1 195 ? -28.849 2.529 16.520 1.00 50.03 195 THR A C 1
ATOM 1517 O O . THR A 1 195 ? -27.620 2.553 16.583 1.00 50.03 195 THR A O 1
ATOM 1520 N N . ALA A 1 196 ? -29.612 3.450 17.115 1.00 56.03 196 ALA A N 1
ATOM 1521 C CA . ALA A 1 196 ? -29.073 4.455 18.022 1.00 56.03 196 ALA A CA 1
ATOM 1522 C C . ALA A 1 196 ? -28.154 3.789 19.061 1.00 56.03 196 ALA A C 1
ATOM 1524 O O . ALA A 1 196 ? -28.514 2.754 19.627 1.00 56.03 196 ALA A O 1
ATOM 1525 N N . HIS A 1 197 ? -26.978 4.381 19.295 1.00 57.78 197 HIS A N 1
ATOM 1526 C CA . HIS A 1 197 ? -25.995 3.892 20.261 1.00 57.78 197 HIS A CA 1
ATOM 1527 C C . HIS A 1 197 ? -26.648 3.651 21.628 1.00 57.78 197 HIS A C 1
ATOM 1529 O O . HIS A 1 197 ? -26.970 4.602 22.341 1.00 57.78 197 HIS A O 1
ATOM 1535 N N . ASP A 1 198 ? -26.832 2.386 22.008 1.00 74.62 198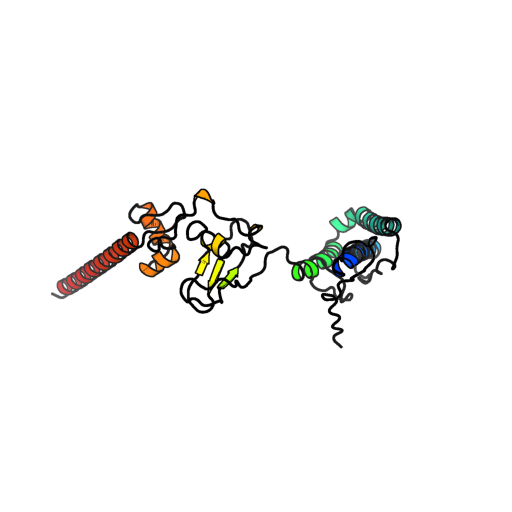 ASP A N 1
ATOM 1536 C CA . ASP A 1 198 ? -27.185 2.025 23.378 1.00 74.62 198 ASP A CA 1
ATOM 1537 C C . ASP A 1 198 ? -25.897 1.604 24.105 1.00 74.62 198 ASP A C 1
ATOM 1539 O O . ASP A 1 198 ? -25.351 0.529 23.821 1.00 74.62 198 ASP A O 1
ATOM 1543 N N . PRO A 1 199 ? -25.400 2.423 25.054 1.00 74.44 199 PRO A N 1
ATOM 1544 C CA . PRO A 1 199 ? -24.122 2.207 25.732 1.00 74.44 199 PRO A CA 1
ATOM 1545 C C . PRO A 1 199 ? -24.095 0.943 26.604 1.00 74.44 199 PRO A C 1
ATOM 1547 O O . PRO A 1 199 ? -23.055 0.615 27.184 1.00 74.44 199 PRO A O 1
ATOM 1550 N N . ARG A 1 200 ? -25.225 0.236 26.741 1.00 83.25 200 ARG A N 1
ATOM 1551 C CA . ARG A 1 200 ? -25.320 -1.066 27.415 1.00 83.25 200 ARG A CA 1
ATOM 1552 C C . ARG A 1 200 ? -24.864 -2.227 26.533 1.00 83.25 200 ARG A C 1
ATOM 1554 O O . ARG A 1 200 ? -24.489 -3.263 27.079 1.00 83.25 200 ARG A O 1
ATOM 1561 N N . TRP A 1 201 ? -24.844 -2.075 25.208 1.00 84.50 201 TRP A N 1
ATOM 1562 C CA . TRP A 1 201 ? -24.219 -3.053 24.317 1.00 84.50 201 TRP A CA 1
ATOM 1563 C C . TRP A 1 201 ? -22.708 -2.829 24.277 1.00 84.50 201 TRP A C 1
ATOM 1565 O O . TRP A 1 201 ? -22.228 -1.741 23.974 1.00 84.50 201 TRP A O 1
ATOM 1575 N N . MET A 1 202 ? -21.944 -3.872 24.583 1.00 86.31 202 MET A N 1
ATOM 1576 C CA . MET A 1 202 ? -20.489 -3.822 24.691 1.00 86.31 202 MET A CA 1
ATOM 1577 C C . MET A 1 202 ? -19.824 -4.587 23.553 1.00 86.31 202 MET A C 1
ATOM 1579 O O . MET A 1 202 ? -20.339 -5.604 23.080 1.00 86.31 202 MET A O 1
ATOM 1583 N N . THR A 1 203 ? -18.645 -4.125 23.141 1.00 85.31 203 THR A N 1
ATOM 1584 C CA . THR A 1 203 ? -17.777 -4.907 22.254 1.00 85.31 203 THR A CA 1
ATOM 1585 C C . THR A 1 203 ? -17.339 -6.197 22.955 1.00 85.31 203 THR A C 1
ATOM 1587 O O . THR A 1 203 ? -17.346 -6.288 24.186 1.00 85.31 203 THR A O 1
ATOM 1590 N N . LEU A 1 204 ? -16.922 -7.205 22.183 1.00 86.44 204 LEU A N 1
ATOM 1591 C CA . LEU A 1 204 ? -16.380 -8.445 22.749 1.00 86.44 204 LEU A CA 1
ATOM 1592 C C . LEU A 1 204 ? -15.197 -8.178 23.693 1.00 86.44 204 LEU A C 1
ATOM 1594 O O . LEU A 1 204 ? -15.083 -8.813 24.740 1.00 86.44 204 LEU A O 1
ATOM 1598 N N . ALA A 1 205 ? -14.324 -7.241 23.316 1.00 81.31 205 ALA A N 1
ATOM 1599 C CA . ALA A 1 205 ? -13.151 -6.873 24.097 1.00 81.31 205 ALA A CA 1
ATOM 1600 C C . ALA A 1 205 ? -13.545 -6.224 25.430 1.00 81.31 205 ALA A C 1
ATOM 1602 O O . ALA A 1 205 ? -13.034 -6.621 26.477 1.00 81.31 205 ALA A O 1
ATOM 1603 N N . ASP A 1 206 ? -14.498 -5.290 25.409 1.00 84.25 206 ASP A N 1
ATOM 1604 C CA . ASP A 1 206 ? -14.976 -4.631 26.624 1.00 84.25 206 ASP A CA 1
ATOM 1605 C C . ASP A 1 206 ? -15.701 -5.621 27.544 1.00 84.25 206 ASP A C 1
ATOM 1607 O O . ASP A 1 206 ? -15.516 -5.585 28.759 1.00 84.25 206 ASP A O 1
ATOM 1611 N N . ALA A 1 207 ? -16.493 -6.540 26.981 1.00 88.38 207 ALA A N 1
ATOM 1612 C CA . ALA A 1 207 ? -17.165 -7.589 27.744 1.00 88.38 207 ALA A CA 1
ATOM 1613 C C . ALA A 1 207 ? -16.160 -8.557 28.396 1.00 88.38 207 ALA A C 1
ATOM 1615 O O . ALA A 1 207 ? -16.292 -8.891 29.573 1.00 88.38 207 ALA A O 1
ATOM 1616 N N . ALA A 1 208 ? -15.122 -8.963 27.658 1.00 88.12 208 ALA A N 1
ATOM 1617 C CA . ALA A 1 208 ? -14.033 -9.796 28.164 1.00 88.12 208 ALA A CA 1
ATOM 1618 C C . ALA A 1 208 ? -13.266 -9.101 29.302 1.00 88.12 208 ALA A C 1
ATOM 1620 O O . ALA A 1 208 ? -13.030 -9.703 30.352 1.00 88.12 208 ALA A O 1
ATOM 1621 N N . LYS A 1 209 ? -12.948 -7.811 29.123 1.00 88.88 209 LYS A N 1
ATOM 1622 C CA . LYS A 1 209 ? -12.293 -6.970 30.134 1.00 88.88 209 LYS A CA 1
ATOM 1623 C C . LYS A 1 209 ? -13.157 -6.824 31.387 1.00 88.88 209 LYS A C 1
ATOM 1625 O O . LYS A 1 209 ? -12.649 -7.020 32.486 1.00 88.88 209 LYS A O 1
ATOM 1630 N N . LEU A 1 210 ? -14.451 -6.541 31.227 1.00 89.94 210 LEU A N 1
ATOM 1631 C CA . LEU A 1 210 ? -15.397 -6.393 32.337 1.00 89.94 210 LEU A CA 1
ATOM 1632 C C . LEU A 1 210 ? -15.528 -7.678 33.159 1.00 89.94 210 LEU A C 1
ATOM 1634 O O . LEU A 1 210 ? -15.577 -7.625 34.383 1.00 89.94 210 LEU A O 1
ATOM 1638 N N . ALA A 1 211 ? -15.581 -8.828 32.489 1.00 89.50 211 ALA A N 1
ATOM 1639 C CA . ALA A 1 211 ? -15.737 -10.119 33.144 1.00 89.50 211 ALA A CA 1
ATOM 1640 C C . ALA A 1 211 ? -14.413 -10.747 33.622 1.00 89.50 211 ALA A C 1
ATOM 1642 O O . ALA A 1 211 ? -14.442 -11.785 34.281 1.00 89.50 211 ALA A O 1
ATOM 1643 N N . GLY A 1 212 ? -13.257 -10.162 33.285 1.00 89.00 212 GLY A N 1
ATOM 1644 C CA . GLY A 1 212 ? -11.944 -10.722 33.619 1.00 89.00 212 GLY A CA 1
ATOM 1645 C C . GLY A 1 212 ? -11.683 -12.091 32.975 1.00 89.00 212 GLY A C 1
ATOM 1646 O O . GLY A 1 212 ? -11.051 -12.955 33.586 1.00 89.00 212 GLY A O 1
ATOM 1647 N N . VAL A 1 213 ? -12.200 -12.324 31.763 1.00 90.06 213 VAL A N 1
ATOM 1648 C CA . VAL A 1 213 ? -12.068 -13.591 31.018 1.00 90.06 213 VAL A CA 1
ATOM 1649 C C . VAL A 1 213 ? -11.648 -13.346 29.567 1.00 90.06 213 VAL A C 1
ATOM 1651 O O . VAL A 1 213 ? -11.586 -12.214 29.105 1.00 90.06 213 VAL A O 1
ATOM 1654 N N . THR A 1 214 ? -11.357 -14.410 28.815 1.00 90.50 214 THR A N 1
ATOM 1655 C CA . THR A 1 214 ? -11.055 -14.304 27.381 1.00 90.50 214 THR A CA 1
ATOM 1656 C C . THR A 1 214 ? -12.317 -14.052 26.551 1.00 90.50 214 THR A C 1
ATOM 1658 O O . THR A 1 214 ? -13.407 -14.509 26.901 1.00 90.50 214 THR A O 1
ATOM 1661 N N . GLY A 1 215 ? -12.164 -13.398 25.393 1.00 84.81 215 GLY A N 1
ATOM 1662 C CA . GLY A 1 215 ? -13.271 -13.179 24.453 1.00 84.81 215 GLY A CA 1
ATOM 1663 C C . GLY A 1 215 ? -13.959 -14.481 24.023 1.00 84.81 215 GLY A C 1
ATOM 1664 O O . GLY A 1 215 ? -15.183 -14.557 24.008 1.00 84.81 215 GLY A O 1
ATOM 1665 N N . SER A 1 216 ? -13.203 -15.556 23.787 1.00 89.06 216 SER A N 1
ATOM 1666 C CA . SER A 1 216 ? -13.778 -16.865 23.437 1.00 89.06 216 SER A CA 1
ATOM 1667 C C . SER A 1 216 ? -14.750 -17.396 24.496 1.00 89.06 216 SER A C 1
ATOM 1669 O O . SER A 1 216 ? -15.745 -18.031 24.158 1.00 89.06 216 SER A O 1
ATOM 1671 N N . ARG A 1 217 ? -14.500 -17.113 25.782 1.00 89.62 217 ARG A N 1
ATOM 1672 C CA . ARG A 1 217 ? -15.391 -17.529 26.872 1.00 89.62 217 ARG A CA 1
ATOM 1673 C C . ARG A 1 217 ? -16.695 -16.732 26.877 1.00 89.62 217 ARG A C 1
ATOM 1675 O O . ARG A 1 217 ? -17.752 -17.322 27.073 1.00 89.62 217 ARG A O 1
ATOM 1682 N N . VAL A 1 218 ? -16.625 -15.427 26.610 1.00 89.38 218 VAL A N 1
ATOM 1683 C CA . VAL A 1 218 ? -17.812 -14.568 26.458 1.00 89.38 218 VAL A CA 1
ATOM 1684 C C . VAL A 1 218 ? -18.651 -15.008 25.254 1.00 89.38 218 VAL A C 1
ATOM 1686 O O . VAL A 1 218 ? -19.871 -15.104 25.362 1.00 89.38 218 VAL A O 1
ATOM 1689 N N . HIS A 1 219 ? -18.002 -15.363 24.141 1.00 90.00 219 HIS A N 1
ATOM 1690 C CA . HIS A 1 219 ? -18.667 -15.974 22.986 1.00 90.00 219 HIS A CA 1
ATOM 1691 C C . HIS A 1 219 ? -19.438 -17.237 23.377 1.00 90.00 219 HIS A C 1
ATOM 1693 O O . HIS A 1 219 ? -20.626 -17.343 23.084 1.00 90.00 219 HIS A O 1
ATOM 1699 N N . GLY A 1 220 ? -18.794 -18.144 24.119 1.00 89.62 220 GLY A N 1
ATOM 1700 C CA . GLY A 1 220 ? -19.442 -19.356 24.616 1.00 89.62 220 GLY A CA 1
ATOM 1701 C C . GLY A 1 220 ? -20.674 -19.075 25.485 1.00 89.62 220 GLY A C 1
ATOM 1702 O O . GLY A 1 220 ? -21.660 -19.800 25.387 1.00 89.62 220 GLY A O 1
ATOM 1703 N N . TRP A 1 221 ? -20.675 -18.008 26.294 1.00 94.12 221 TRP A N 1
ATOM 1704 C CA . TRP A 1 221 ? -21.865 -17.619 27.066 1.00 94.12 221 TRP A CA 1
ATOM 1705 C C . TRP A 1 221 ? -23.024 -17.165 26.186 1.00 94.12 221 TRP A C 1
ATOM 1707 O O . TRP A 1 221 ? -24.174 -17.467 26.504 1.00 94.12 221 TRP A O 1
ATOM 1717 N N . ALA A 1 222 ? -22.736 -16.455 25.098 1.00 91.38 222 ALA A N 1
ATOM 1718 C CA . ALA A 1 222 ? -23.764 -16.064 24.144 1.00 91.38 222 ALA A CA 1
ATOM 1719 C C . ALA A 1 222 ? -24.325 -17.266 23.380 1.00 91.38 222 ALA A C 1
ATOM 1721 O O . ALA A 1 222 ? -25.540 -17.381 23.243 1.00 91.38 222 ALA A O 1
ATOM 1722 N N . ASP A 1 223 ? -23.465 -18.194 22.959 1.00 91.00 223 ASP A N 1
ATOM 1723 C CA . ASP A 1 223 ? -23.893 -19.417 22.271 1.00 91.00 223 ASP A CA 1
ATOM 1724 C C . ASP A 1 223 ? -24.756 -20.313 23.185 1.00 91.00 223 ASP A C 1
ATOM 1726 O O . ASP A 1 223 ? -25.655 -21.008 22.722 1.00 91.00 223 ASP A O 1
ATOM 1730 N N . GLN A 1 224 ? -24.541 -20.241 24.503 1.00 91.25 224 GLN A N 1
ATOM 1731 C CA . GLN A 1 224 ? -25.357 -20.898 25.533 1.00 91.25 224 GLN A CA 1
ATOM 1732 C C . GLN A 1 224 ? -26.620 -20.108 25.922 1.00 91.25 224 GLN A C 1
ATOM 1734 O O . GLN A 1 224 ? -27.299 -20.477 26.880 1.00 91.25 224 GLN A O 1
ATOM 1739 N N . GLY A 1 225 ? -26.909 -18.979 25.266 1.00 91.44 225 GLY A N 1
ATOM 1740 C CA . GLY A 1 225 ? -28.051 -18.112 25.586 1.00 91.44 225 GLY A CA 1
ATOM 1741 C C . GLY A 1 225 ? -27.966 -17.435 26.958 1.00 91.44 225 GLY A C 1
ATOM 1742 O O . GLY A 1 225 ? -28.944 -16.873 27.438 1.00 91.44 225 GLY A O 1
ATOM 1743 N N . SER A 1 226 ? -26.803 -17.491 27.607 1.00 89.56 226 SER A N 1
ATOM 1744 C CA . SER A 1 226 ? -26.588 -16.941 28.947 1.00 89.56 226 SER A CA 1
ATOM 1745 C C . SER A 1 226 ? -26.227 -15.459 28.948 1.00 89.56 226 SER A C 1
ATOM 1747 O O . SER A 1 226 ? -26.275 -14.814 29.991 1.00 89.56 226 SER A O 1
ATOM 1749 N N .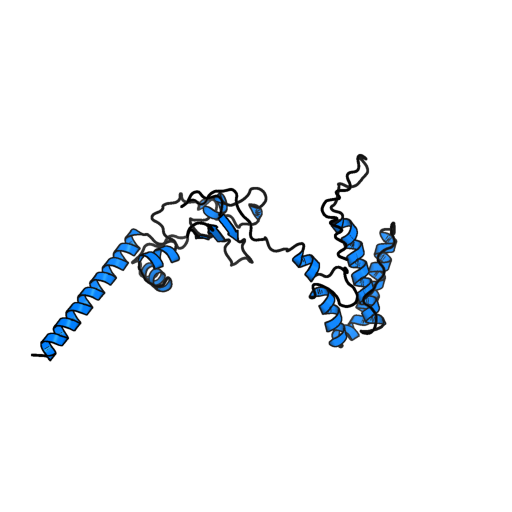 VAL A 1 227 ? -25.802 -14.943 27.798 1.00 93.25 227 VAL A N 1
ATOM 1750 C CA . VAL A 1 227 ? -25.559 -13.525 27.554 1.00 93.25 227 VAL A CA 1
ATOM 1751 C C . VAL A 1 227 ? -26.234 -13.176 26.244 1.00 93.25 227 VAL A C 1
ATOM 1753 O O . VAL A 1 227 ? -25.993 -13.832 25.231 1.00 93.25 227 VAL A O 1
ATOM 1756 N N . ARG A 1 228 ? -27.071 -12.140 26.236 1.00 93.06 228 ARG A N 1
ATOM 1757 C CA . ARG A 1 228 ? -27.650 -11.657 24.984 1.00 93.06 228 ARG A CA 1
ATOM 1758 C C . ARG A 1 228 ? -26.554 -11.144 24.062 1.00 93.06 228 ARG A C 1
ATOM 1760 O O . ARG A 1 228 ? -25.692 -10.360 24.471 1.00 93.06 228 ARG A O 1
ATOM 1767 N N . ARG A 1 229 ? -26.643 -11.563 22.800 1.00 90.38 229 ARG A N 1
ATOM 1768 C CA . ARG A 1 229 ? -25.778 -11.121 21.713 1.00 90.38 229 ARG A CA 1
ATOM 1769 C C . ARG A 1 229 ? -26.608 -10.444 20.629 1.00 90.38 229 ARG A C 1
ATOM 1771 O O . ARG A 1 229 ? -27.606 -11.007 20.184 1.00 90.38 229 ARG A O 1
ATOM 1778 N N . SER A 1 230 ? -26.204 -9.244 20.226 1.00 82.44 230 SER A N 1
ATOM 1779 C CA . SER A 1 230 ? -26.855 -8.510 19.140 1.00 82.44 230 SER A CA 1
ATOM 1780 C C . SER A 1 230 ? -26.527 -9.134 17.776 1.00 82.44 230 SER A C 1
ATOM 1782 O O . SER A 1 230 ? -25.581 -9.922 17.649 1.00 82.44 230 SER A O 1
ATOM 1784 N N . ALA A 1 231 ? -27.285 -8.774 16.736 1.00 72.62 231 ALA A N 1
ATOM 1785 C CA . ALA A 1 231 ? -27.030 -9.253 15.374 1.00 72.62 231 ALA A CA 1
ATOM 1786 C C . ALA A 1 231 ? -25.645 -8.818 14.850 1.00 72.62 231 ALA A C 1
ATOM 1788 O O . ALA A 1 231 ? -25.034 -9.513 14.042 1.00 72.62 231 ALA A O 1
ATOM 1789 N N . GLU A 1 232 ? -25.118 -7.716 15.380 1.00 67.75 232 GLU A N 1
ATOM 1790 C CA . GLU A 1 232 ? -23.813 -7.123 15.079 1.00 67.75 232 GLU A CA 1
ATOM 1791 C C . GLU A 1 232 ? -22.681 -7.713 15.941 1.00 67.75 232 GLU A C 1
ATOM 1793 O O . GLU A 1 232 ? -21.534 -7.283 15.855 1.00 67.75 232 GLU A O 1
ATOM 1798 N N . GLY A 1 233 ? -22.978 -8.713 16.781 1.00 78.00 233 GLY A N 1
ATOM 1799 C CA . GLY A 1 233 ? -21.977 -9.415 17.588 1.00 78.00 233 GLY A CA 1
ATOM 1800 C C . GLY A 1 233 ? -21.585 -8.705 18.887 1.00 78.00 233 GLY A C 1
ATOM 1801 O O . GLY A 1 233 ? -20.511 -8.983 19.421 1.00 78.00 233 GLY A O 1
ATOM 1802 N N . ARG A 1 234 ? -22.434 -7.809 19.406 1.00 84.06 234 ARG A N 1
ATOM 1803 C CA . ARG A 1 234 ? -22.219 -7.107 20.685 1.00 84.06 234 ARG A CA 1
ATOM 1804 C C . ARG A 1 234 ? -22.866 -7.850 21.843 1.00 84.06 234 ARG A C 1
ATOM 1806 O O . ARG A 1 234 ? -23.779 -8.638 21.625 1.00 84.06 234 ARG A O 1
ATOM 1813 N N . TYR A 1 235 ? -22.429 -7.576 23.066 1.00 89.62 235 TYR A N 1
ATOM 1814 C CA . TYR A 1 235 ? -22.835 -8.312 24.268 1.00 89.62 235 TYR A CA 1
ATOM 1815 C C . TYR A 1 235 ? -23.532 -7.397 25.269 1.00 89.62 235 TYR A C 1
ATOM 1817 O O . TYR A 1 235 ? -23.073 -6.280 25.506 1.00 89.62 235 TYR A O 1
ATOM 1825 N N . TRP A 1 236 ? -24.633 -7.854 25.864 1.00 93.12 236 TRP A N 1
ATOM 1826 C CA . TRP A 1 236 ? -25.380 -7.047 26.831 1.00 93.12 236 TRP A CA 1
ATOM 1827 C C . TRP A 1 236 ? -24.637 -6.934 28.167 1.00 93.12 236 TRP A C 1
ATOM 1829 O O . TRP A 1 236 ? -24.373 -7.947 28.820 1.00 93.12 236 TRP A O 1
ATOM 1839 N N . ARG A 1 237 ? -24.321 -5.704 28.597 1.00 92.50 237 ARG A N 1
ATOM 1840 C CA . ARG A 1 237 ? -23.511 -5.425 29.798 1.00 92.50 237 ARG A CA 1
ATOM 1841 C C . ARG A 1 237 ? -24.038 -6.114 31.052 1.00 92.50 237 ARG A C 1
ATOM 1843 O O . ARG A 1 237 ? -23.253 -6.722 31.772 1.00 92.50 237 ARG A O 1
ATOM 1850 N N . GLU A 1 238 ? -25.339 -6.020 31.318 1.00 93.81 238 GLU A N 1
ATOM 1851 C CA . GLU A 1 238 ? -25.933 -6.551 32.556 1.00 93.81 238 GLU A CA 1
ATOM 1852 C C . GLU A 1 238 ? -25.834 -8.081 32.615 1.00 93.81 238 GLU A C 1
ATOM 1854 O O . GLU A 1 238 ? -25.535 -8.639 33.668 1.00 93.81 238 GLU A O 1
ATOM 1859 N N . ASP A 1 239 ? -25.993 -8.762 31.477 1.00 94.25 239 ASP A N 1
ATOM 1860 C CA . ASP A 1 239 ? -25.902 -10.222 31.413 1.00 94.25 239 ASP A CA 1
ATOM 1861 C C . ASP A 1 239 ? -24.444 -10.673 31.625 1.00 94.25 239 ASP A C 1
ATOM 1863 O O . ASP A 1 239 ? -24.172 -11.645 32.334 1.00 94.25 239 ASP A O 1
ATOM 1867 N N . VAL A 1 240 ? -23.484 -9.930 31.055 1.00 92.06 240 VAL A N 1
ATOM 1868 C CA . VAL A 1 240 ? -22.045 -10.158 31.264 1.00 92.06 240 VAL A CA 1
ATOM 1869 C C . VAL A 1 240 ? -21.668 -9.942 32.733 1.00 92.06 240 VAL A C 1
ATOM 1871 O O . VAL A 1 240 ? -20.947 -10.764 33.297 1.00 92.06 240 VAL A O 1
ATOM 1874 N N . GLN A 1 241 ? -22.177 -8.886 33.378 1.00 92.12 241 GLN A N 1
ATOM 1875 C CA . GLN A 1 241 ? -21.959 -8.627 34.807 1.00 92.12 241 GLN A CA 1
ATOM 1876 C C . GLN A 1 241 ? -22.559 -9.726 35.683 1.00 92.12 241 GLN A C 1
ATOM 1878 O O . GLN A 1 241 ? -21.884 -10.216 36.587 1.00 92.12 241 GLN A O 1
ATOM 1883 N N . ALA A 1 242 ? -23.789 -10.157 35.393 1.00 90.06 242 ALA A N 1
ATOM 1884 C CA . ALA A 1 242 ? -24.442 -11.242 36.115 1.00 90.06 242 ALA A CA 1
ATOM 1885 C C . ALA A 1 242 ? -23.635 -12.547 36.013 1.00 90.06 242 ALA A C 1
ATOM 1887 O O . ALA A 1 242 ? -23.415 -13.228 37.017 1.00 90.06 242 ALA A O 1
ATOM 1888 N N . ARG A 1 243 ? -23.119 -12.875 34.820 1.00 89.50 243 ARG A N 1
ATOM 1889 C CA . ARG A 1 243 ? -22.269 -14.058 34.623 1.00 89.50 243 ARG A CA 1
ATOM 1890 C C . ARG A 1 243 ? -20.907 -13.952 35.293 1.00 89.50 243 ARG A C 1
ATOM 1892 O O . ARG A 1 243 ? -20.451 -14.933 35.878 1.00 89.50 243 ARG A O 1
ATOM 1899 N N . ALA A 1 244 ? -20.272 -12.787 35.236 1.00 86.62 244 ALA A N 1
ATOM 1900 C CA . ALA A 1 244 ? -19.018 -12.543 35.939 1.00 86.62 244 ALA A CA 1
ATOM 1901 C C . ALA A 1 244 ? -19.196 -12.670 37.463 1.00 86.62 244 ALA A C 1
ATOM 1903 O O . ALA A 1 244 ? -18.379 -13.308 38.124 1.00 86.62 244 ALA A O 1
ATOM 1904 N N . GLY A 1 245 ? -20.298 -12.137 38.002 1.00 82.00 245 GLY A N 1
ATOM 1905 C CA . GLY A 1 245 ? -20.666 -12.268 39.412 1.00 82.00 245 GLY A CA 1
ATOM 1906 C C . GLY A 1 245 ? -20.865 -13.723 39.837 1.00 82.00 245 GLY A C 1
ATOM 1907 O O . GLY A 1 245 ? -20.284 -14.145 40.833 1.00 82.00 245 GLY A O 1
ATOM 1908 N N . ALA A 1 246 ? -21.600 -14.516 39.047 1.00 80.31 246 ALA A N 1
ATOM 1909 C CA . ALA A 1 246 ? -21.800 -15.944 39.313 1.00 80.31 246 ALA A CA 1
ATOM 1910 C C . ALA A 1 246 ? -20.470 -16.721 39.373 1.00 80.31 246 ALA A C 1
ATOM 1912 O O . ALA A 1 246 ? -20.252 -17.500 40.294 1.00 80.31 246 ALA A O 1
ATOM 1913 N N . LEU A 1 247 ? -19.531 -16.436 38.462 1.00 78.50 247 LEU A N 1
ATOM 1914 C CA . LEU A 1 247 ? -18.192 -17.038 38.503 1.00 78.50 247 LEU A CA 1
ATOM 1915 C C . LEU A 1 247 ? -17.380 -16.641 39.740 1.00 78.50 247 LEU A C 1
ATOM 1917 O O . LEU A 1 247 ? -16.557 -17.427 40.211 1.00 78.50 247 LEU A O 1
ATOM 1921 N N . GLY A 1 248 ? -17.563 -15.416 40.235 1.00 75.19 248 GLY A N 1
ATOM 1922 C CA . GLY A 1 248 ? -16.943 -14.962 41.478 1.00 75.19 248 GLY A CA 1
ATOM 1923 C C . GLY A 1 248 ? -17.452 -15.743 42.689 1.00 75.19 248 GLY A C 1
ATOM 1924 O O . GLY A 1 248 ? -16.652 -16.158 43.524 1.00 75.19 248 GLY A O 1
ATOM 1925 N N . VAL A 1 249 ? -18.763 -15.998 42.743 1.00 71.31 249 VAL A N 1
ATOM 1926 C CA . VAL A 1 249 ? -19.404 -16.792 43.803 1.00 71.31 249 VAL A CA 1
ATOM 1927 C C . VAL A 1 249 ? -18.961 -18.255 43.744 1.00 71.31 249 VAL A C 1
ATOM 1929 O O . VAL A 1 249 ? -18.546 -18.791 44.767 1.00 71.31 249 VAL A O 1
ATOM 1932 N N . ASP A 1 250 ? -18.947 -18.875 42.561 1.00 71.75 250 ASP A N 1
ATOM 1933 C CA . ASP A 1 250 ? -18.501 -20.267 42.397 1.00 71.75 250 ASP A CA 1
ATOM 1934 C C . ASP A 1 250 ? -17.039 -20.460 42.836 1.00 71.75 250 ASP A C 1
ATOM 1936 O O . ASP A 1 250 ? -16.691 -21.468 43.447 1.00 71.75 250 ASP A O 1
ATOM 1940 N N . ARG A 1 251 ? -16.169 -19.476 42.566 1.00 73.25 251 ARG A N 1
ATOM 1941 C CA . ARG A 1 251 ? -14.771 -19.498 43.028 1.00 73.25 251 ARG A CA 1
ATOM 1942 C C . ARG A 1 251 ? -14.645 -19.367 44.542 1.00 73.25 251 ARG A C 1
ATOM 1944 O O . ARG A 1 251 ? -13.778 -20.013 45.118 1.00 73.25 251 ARG A O 1
ATOM 1951 N N . LEU A 1 252 ? -15.476 -18.533 45.164 1.00 65.88 252 LEU A N 1
ATOM 1952 C CA . LEU A 1 252 ? -15.517 -18.377 46.619 1.00 65.88 252 LEU A CA 1
ATOM 1953 C C . LEU A 1 252 ? -15.999 -19.660 47.302 1.00 65.88 252 LEU A C 1
ATOM 1955 O O . LEU A 1 252 ? -15.358 -20.110 48.244 1.00 65.88 252 LEU A O 1
ATOM 1959 N N . LEU A 1 253 ? -17.068 -20.278 46.792 1.00 69.94 253 LEU A N 1
ATOM 1960 C CA . LEU A 1 253 ? -17.580 -21.547 47.314 1.00 69.94 253 LEU A CA 1
ATOM 1961 C C . LEU A 1 253 ? -16.552 -22.674 47.163 1.00 69.94 253 LEU A C 1
ATOM 1963 O O . LEU A 1 253 ? -16.250 -23.353 48.137 1.00 69.94 253 LEU A O 1
ATOM 1967 N N . ALA A 1 254 ? -15.926 -22.801 45.989 1.00 68.56 254 ALA A N 1
ATOM 1968 C CA . ALA A 1 254 ? -14.872 -23.790 45.777 1.00 68.56 254 ALA A CA 1
ATOM 1969 C C . ALA A 1 254 ? -13.663 -23.574 46.706 1.00 68.56 254 ALA A C 1
ATOM 1971 O O . ALA A 1 254 ? -13.088 -24.548 47.182 1.00 68.56 254 ALA A O 1
ATOM 1972 N N . ALA A 1 255 ? -13.289 -22.318 46.984 1.00 68.38 255 ALA A N 1
ATOM 1973 C CA . ALA A 1 255 ? -12.213 -21.996 47.920 1.00 68.38 255 ALA A CA 1
ATOM 1974 C C . ALA A 1 255 ? -12.566 -22.399 49.364 1.00 68.38 255 ALA A C 1
ATOM 1976 O O . ALA A 1 255 ? -11.742 -23.023 50.036 1.00 68.38 255 ALA A O 1
ATOM 1977 N N . MET A 1 256 ? -13.797 -22.115 49.806 1.00 74.31 256 MET A N 1
ATOM 1978 C CA . MET A 1 256 ? -14.301 -22.513 51.126 1.00 74.31 256 MET A CA 1
ATOM 1979 C C . MET A 1 256 ? -14.357 -24.038 51.291 1.00 74.31 256 MET A C 1
ATOM 1981 O O . MET A 1 256 ? -13.983 -24.545 52.346 1.00 74.31 256 MET A O 1
ATOM 1985 N N . ASP A 1 257 ? -14.750 -24.776 50.248 1.00 75.88 257 ASP A N 1
ATOM 1986 C CA . ASP A 1 257 ? -14.768 -26.244 50.272 1.00 75.88 257 ASP A CA 1
ATOM 1987 C C . ASP A 1 257 ? -13.349 -26.831 50.384 1.00 75.88 257 ASP A C 1
ATOM 1989 O O . ASP A 1 257 ? -13.131 -27.800 51.113 1.00 75.88 257 ASP A O 1
ATOM 1993 N N . THR A 1 258 ? -12.350 -26.231 49.722 1.00 72.56 258 THR A N 1
ATOM 1994 C CA . THR A 1 258 ? -10.941 -26.636 49.894 1.00 72.56 258 THR A CA 1
ATOM 1995 C C . THR A 1 258 ? -10.382 -26.321 51.279 1.00 72.56 258 THR A C 1
ATOM 1997 O O . THR A 1 258 ? -9.589 -27.110 51.792 1.00 72.56 258 THR A O 1
ATOM 2000 N N . GLU A 1 259 ? -10.779 -25.208 51.901 1.00 68.12 259 GLU A N 1
ATOM 2001 C CA . GLU A 1 259 ? -10.384 -24.897 53.281 1.00 68.12 259 GLU A CA 1
ATOM 2002 C C . GLU A 1 259 ? -11.046 -25.856 54.279 1.00 68.12 259 GLU A C 1
ATOM 2004 O O . GLU A 1 259 ? -10.364 -26.365 55.166 1.00 68.12 259 GLU A O 1
ATOM 2009 N N . GLY A 1 260 ? -12.328 -26.188 54.094 1.00 64.12 260 GLY A N 1
ATOM 2010 C CA . GLY A 1 260 ? -13.026 -27.196 54.898 1.00 64.12 260 GLY A CA 1
ATOM 2011 C C . GLY A 1 260 ? -12.378 -28.579 54.797 1.00 64.12 260 GLY A C 1
ATOM 2012 O O . GLY A 1 260 ? -12.066 -29.193 55.814 1.00 64.12 260 GLY A O 1
ATOM 2013 N N . ALA A 1 261 ? -12.060 -29.026 53.578 1.00 62.44 261 ALA A N 1
ATOM 2014 C CA . ALA A 1 261 ? -11.374 -30.299 53.355 1.00 62.44 261 ALA A CA 1
ATOM 2015 C C . ALA A 1 261 ? -9.959 -30.342 53.967 1.00 62.44 261 ALA A C 1
ATOM 2017 O O . ALA A 1 261 ? -9.508 -31.399 54.408 1.00 62.44 261 ALA A O 1
ATOM 2018 N N . ALA A 1 262 ? -9.250 -29.209 54.012 1.00 60.09 262 ALA A N 1
ATOM 2019 C CA . ALA A 1 262 ? -7.940 -29.115 54.655 1.00 60.09 262 ALA A CA 1
ATOM 2020 C C . ALA A 1 262 ? -8.033 -29.158 56.191 1.00 60.09 262 ALA A C 1
ATOM 2022 O O . ALA A 1 262 ? -7.153 -29.729 56.835 1.00 60.09 262 ALA A O 1
ATOM 2023 N N . VAL A 1 263 ? -9.092 -28.586 56.773 1.00 66.12 263 VAL A N 1
ATOM 2024 C CA . VAL A 1 263 ? -9.364 -28.649 58.218 1.00 66.12 263 VAL A CA 1
ATOM 2025 C C . VAL A 1 263 ? -9.763 -30.066 58.636 1.00 66.12 263 VAL A C 1
ATOM 2027 O O . VAL A 1 263 ? -9.221 -30.573 59.615 1.00 66.12 263 VAL A O 1
ATOM 2030 N N . ASP A 1 264 ? -10.617 -30.741 57.863 1.00 60.56 264 ASP A N 1
ATOM 2031 C CA . ASP A 1 264 ? -11.031 -32.125 58.134 1.00 60.56 264 ASP A CA 1
ATOM 2032 C C . ASP A 1 264 ? -9.885 -33.136 57.970 1.00 60.56 264 ASP A C 1
ATOM 2034 O O . ASP A 1 264 ? -9.855 -34.154 58.653 1.00 60.56 264 ASP A O 1
ATOM 2038 N N . ALA A 1 265 ? -8.912 -32.865 57.095 1.00 58.44 265 ALA A N 1
ATOM 2039 C CA . ALA A 1 265 ? -7.718 -33.701 56.943 1.00 58.44 265 ALA A CA 1
ATOM 2040 C C . ALA A 1 265 ? -6.667 -33.491 58.053 1.00 58.44 265 ALA A C 1
ATOM 2042 O O . ALA A 1 265 ? -5.732 -34.286 58.167 1.00 58.44 265 ALA A O 1
ATOM 2043 N N . ALA A 1 266 ? -6.782 -32.410 58.832 1.00 58.88 266 ALA A N 1
ATOM 2044 C CA . ALA A 1 266 ? -5.868 -32.065 59.921 1.00 58.88 266 ALA A CA 1
ATOM 2045 C C . ALA A 1 266 ? -6.398 -32.451 61.319 1.00 58.88 266 ALA A C 1
ATOM 2047 O O . ALA A 1 266 ? -5.651 -32.319 62.294 1.00 58.88 266 ALA A O 1
ATOM 2048 N N . ALA A 1 267 ? -7.653 -32.903 61.413 1.00 55.31 267 ALA A N 1
ATOM 2049 C CA . ALA A 1 267 ? -8.314 -33.397 62.625 1.00 55.31 267 ALA A CA 1
ATOM 2050 C C . ALA A 1 267 ? -8.232 -34.929 62.739 1.00 55.31 267 ALA A C 1
ATOM 2052 O O . ALA A 1 267 ? -8.134 -35.415 63.891 1.00 55.31 267 ALA A O 1
#

Secondary structure (DSSP, 8-state):
------GGG-------TTSPP---HHHHHHHHHHHHHHHHHHHHHHH-TTS-S-PPPPPTT--HHHHHHHHHHHHHHHHHTHHHHHH-HHHHHHHHHHHH-SS-TT-TT---HHHHHHHS-SSPPPEE-SSPPTTT--S-EEEE--SSTTSPPEEEESSSS-EEETTGGGGHHHHHT--TTTTTTS----GGG-----TTEE-HHHHHHHHTS-HHHHHHHHHTTSS-B-TTS-EEHHHHHHHHHHHHHHHHHHHHHHHHHHHHTT-

Foldseek 3Di:
DDPPPPQQPDFPDDPDPPDPDRDRVVVVCVLQLLLLLLQLLLCCLVPHPPDASDDDTDDVPDDPVVSVVSSVVSVVSCVVSVVVCVVDPVSVVVNVCQADPLADPRDGPRDGVNVVCVVPPPDDAWDFACQADPPPRHSAWIWDAAPDDPGWIKIAGPVDGDIDTCLPQQNVVLVSRCDVVRNVRHPRGDPVRNDPDDVQWADLVVLCVLLVHHSVVVVVCVVVVQWPADPSGTTGNVSSNVVSVVVVVVVVVVVVVVVVVVVVVVD

Radius of gyration: 30.7 Å; chains: 1; bounding box: 57×65×96 Å